Protein AF-A0AA43FDZ3-F1 (afdb_monomer_lite)

Radius of gyration: 21.94 Å; chains: 1; bounding box: 49×37×86 Å

Secondary structure (DSSP, 8-state):
-----------------PPPGGGGSSHHHHHHHHHHHHHH-TT--HHHHHGGGGGGTTS-HHHHHHHHHHHHHHHS-SSHHHHHHHHHHHHTTT--GGGTHHHHHHHHHH-TT-HHHHHHHHHHHTTTS--TTTTHHHHHH-HHHHHHHHHHHTT-S-HHHHHHHHHHT-SS-TTSPPPHHHHH-HHHHHHHHHHHTT-S---

Foldseek 3Di:
DDDDDDDDDDPPDDDDDDDDPLCQQALVLQLLLLVLLCVLPVQFPSVQLSVCRVVSVPDGNVVSLLSSLVSLCVRADVPPLRSLVSLLNSPPPAQADPSLSSSLSNLQPPVLVPLVSSLVSQLRSLVRPASLQSCQSCCQRPVVSSLVSLVVQCVDPDPSSLVSSQSNLDCDHVVHDHRVVCVVDVVSNVVSCVSCVPPPDPD

pLDDT: mean 91.83, std 14.47, range [36.97, 98.88]

Sequence (203 aa):
MSERSAGAARVLGFAFVPEPLKNRLAGPEVDHIAERVQAVYPGFDRSRFGSIASALEGLELKDRIAAVADRLHQTLPAAYPEAVSILIKAAEGGMDGFAAWPLCTFVERHGVAYPTESLEAMESLTRSWSCEFAIRPFLDHHLDQTMAAIDRWIDSDDADVRRLASEGTRPRLPWGPRVRALSDDPQIGLGVLERLRRDPSEM

Structure (mmCIF, N/CA/C/O backbone):
data_AF-A0AA43FDZ3-F1
#
_entry.id   AF-A0AA43FDZ3-F1
#
loop_
_atom_site.group_PDB
_atom_site.id
_atom_site.type_symbol
_atom_site.label_atom_id
_atom_site.label_alt_id
_atom_site.label_comp_id
_atom_site.label_asym_id
_atom_site.label_entity_id
_atom_site.label_seq_id
_atom_site.pdbx_PDB_ins_code
_atom_site.Cartn_x
_atom_site.Cartn_y
_atom_site.Cartn_z
_atom_site.occupancy
_atom_site.B_iso_or_equiv
_atom_site.auth_seq_id
_atom_site.auth_comp_id
_atom_site.auth_asym_id
_atom_site.auth_atom_id
_atom_site.pdbx_PDB_model_num
ATOM 1 N N . MET A 1 1 ? 30.034 18.089 69.792 1.00 42.25 1 MET A N 1
ATOM 2 C CA . MET A 1 1 ? 30.436 17.584 68.462 1.00 42.25 1 MET A CA 1
ATOM 3 C C . MET A 1 1 ? 29.225 16.893 67.871 1.00 42.25 1 MET A C 1
ATOM 5 O O . MET A 1 1 ? 28.733 15.953 68.470 1.00 42.25 1 MET A O 1
ATOM 9 N N . SER A 1 2 ? 28.665 17.486 66.819 1.00 37.00 2 SER A N 1
ATOM 10 C CA . SER A 1 2 ? 27.403 17.103 66.182 1.00 37.00 2 SER A CA 1
ATOM 11 C C . SER A 1 2 ? 27.701 16.111 65.056 1.00 37.00 2 SER A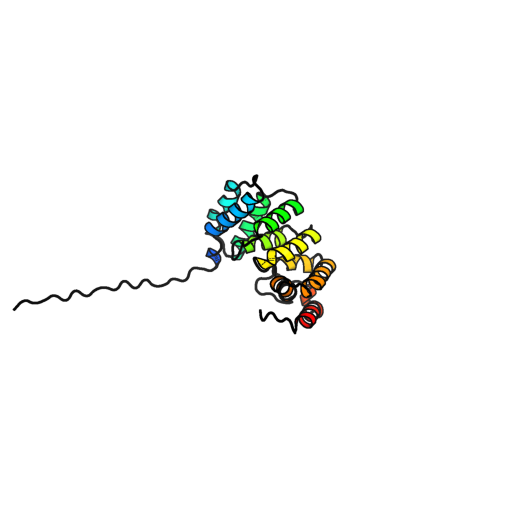 C 1
ATOM 13 O O . SER A 1 2 ? 28.454 16.443 64.140 1.00 37.00 2 SER A O 1
ATOM 15 N N . GLU A 1 3 ? 27.165 14.894 65.155 1.00 37.12 3 GLU A N 1
ATOM 16 C CA . GLU A 1 3 ? 27.200 13.888 64.092 1.00 37.12 3 GLU A CA 1
ATOM 17 C C . GLU A 1 3 ? 26.215 14.284 62.987 1.00 37.12 3 GLU A C 1
ATOM 19 O O . GLU A 1 3 ? 25.000 14.327 63.184 1.00 37.12 3 GLU A O 1
ATOM 24 N N . ARG A 1 4 ? 26.745 14.593 61.801 1.00 39.12 4 ARG A N 1
ATOM 25 C CA . ARG A 1 4 ? 25.945 14.757 60.586 1.00 39.12 4 ARG A CA 1
ATOM 26 C C . ARG A 1 4 ? 25.734 13.390 59.942 1.00 39.12 4 ARG A C 1
ATOM 28 O O . ARG A 1 4 ? 26.656 12.817 59.371 1.00 39.12 4 ARG A O 1
ATOM 35 N N . SER A 1 5 ? 24.494 12.918 60.006 1.00 38.16 5 SER A N 1
ATOM 36 C CA . SER A 1 5 ? 23.946 11.842 59.179 1.00 38.16 5 SER A CA 1
ATOM 37 C C . SER A 1 5 ? 24.026 12.220 57.693 1.00 38.16 5 SER A C 1
ATOM 39 O O . SER A 1 5 ? 23.356 13.156 57.254 1.00 38.16 5 SER A O 1
ATOM 41 N N . ALA A 1 6 ? 24.826 11.492 56.913 1.00 40.16 6 ALA A N 1
ATOM 42 C CA . ALA A 1 6 ? 24.836 11.571 55.456 1.00 40.16 6 ALA A CA 1
ATOM 43 C C . ALA A 1 6 ? 23.734 10.658 54.894 1.00 40.16 6 ALA A C 1
ATOM 45 O O . ALA A 1 6 ? 23.845 9.434 54.922 1.00 40.16 6 ALA A O 1
ATOM 46 N N . GLY A 1 7 ? 22.649 11.265 54.409 1.00 36.97 7 GLY A N 1
ATOM 47 C CA . GLY A 1 7 ? 21.594 10.566 53.682 1.00 36.97 7 GLY A CA 1
ATOM 48 C C . GLY A 1 7 ? 22.098 10.096 52.319 1.00 36.97 7 GLY A C 1
ATOM 49 O O . GLY A 1 7 ? 22.527 10.903 51.497 1.00 36.97 7 GLY A O 1
ATOM 50 N N . ALA A 1 8 ? 22.038 8.788 52.076 1.00 40.88 8 ALA A N 1
ATOM 51 C CA . ALA A 1 8 ? 22.279 8.205 50.766 1.00 40.88 8 ALA A CA 1
ATOM 52 C C . ALA A 1 8 ? 21.108 8.551 49.832 1.00 40.88 8 ALA A C 1
ATOM 54 O O . ALA A 1 8 ? 19.998 8.038 49.983 1.00 40.88 8 ALA A O 1
ATOM 55 N N . ALA A 1 9 ? 21.351 9.438 48.867 1.00 43.47 9 ALA A N 1
ATOM 56 C CA . ALA A 1 9 ? 20.417 9.716 47.786 1.00 43.47 9 ALA A CA 1
ATOM 57 C C . ALA A 1 9 ? 20.337 8.491 46.861 1.00 43.47 9 ALA A C 1
ATOM 59 O O . ALA A 1 9 ? 21.293 8.141 46.169 1.00 43.47 9 ALA A O 1
ATOM 60 N N . ARG A 1 10 ? 19.187 7.817 46.871 1.00 45.12 10 ARG A N 1
ATOM 61 C CA . ARG A 1 10 ? 18.876 6.705 45.972 1.00 45.12 10 ARG A CA 1
ATOM 62 C C . ARG A 1 10 ? 18.511 7.293 44.607 1.00 45.12 10 ARG A C 1
ATOM 64 O O . ARG A 1 10 ? 17.413 7.809 44.430 1.00 45.12 10 ARG A O 1
ATOM 71 N N . VAL A 1 11 ? 19.438 7.247 43.653 1.00 50.16 11 VAL A N 1
ATOM 72 C CA . VAL A 1 11 ? 19.152 7.572 42.249 1.00 50.16 11 VAL A CA 1
ATOM 73 C C . VAL A 1 11 ? 18.281 6.445 41.689 1.00 50.16 11 VAL A C 1
ATOM 75 O O . VAL A 1 11 ? 18.745 5.320 41.513 1.00 50.16 11 VAL A O 1
ATOM 78 N N . LEU A 1 12 ? 16.996 6.727 41.469 1.00 53.12 12 LEU A N 1
ATOM 79 C CA . LEU A 1 12 ? 16.095 5.852 40.723 1.00 53.12 12 LEU A CA 1
ATOM 80 C C . LEU A 1 12 ? 16.534 5.867 39.255 1.00 53.12 12 LEU A C 1
ATOM 82 O O . LEU A 1 12 ? 16.247 6.810 38.521 1.00 53.12 12 LEU A O 1
ATOM 86 N N . GLY A 1 13 ? 17.272 4.840 38.839 1.00 50.25 13 GLY A N 1
ATOM 87 C CA . GLY A 1 13 ? 17.556 4.603 37.430 1.00 50.25 13 GLY A CA 1
ATOM 88 C C . GLY A 1 13 ? 16.270 4.194 36.717 1.00 50.25 13 GLY A C 1
ATOM 89 O O . GLY A 1 13 ? 15.766 3.096 36.944 1.00 50.25 13 GLY A O 1
ATOM 90 N N . PHE A 1 14 ? 15.733 5.063 35.863 1.00 55.25 14 PHE A N 1
ATOM 91 C CA . PHE A 1 14 ? 14.745 4.652 34.869 1.00 55.25 14 PHE A CA 1
ATOM 92 C C . PHE A 1 14 ? 15.453 3.747 33.858 1.00 55.25 14 PHE A C 1
ATOM 94 O O . PHE A 1 14 ? 16.266 4.209 33.059 1.00 55.25 14 PHE A O 1
ATOM 101 N N . ALA A 1 15 ? 15.187 2.443 33.924 1.00 63.84 15 ALA A N 1
ATOM 102 C CA . ALA A 1 15 ? 15.615 1.517 32.889 1.00 63.84 15 ALA A CA 1
ATOM 103 C C . ALA A 1 15 ? 14.829 1.830 31.607 1.00 63.84 15 ALA A C 1
ATOM 105 O O . ALA A 1 15 ? 13.600 1.777 31.602 1.00 63.84 15 ALA A O 1
ATOM 106 N N . PHE A 1 16 ? 15.535 2.171 30.530 1.00 73.94 16 PHE A N 1
ATOM 107 C CA . PHE A 1 16 ? 14.946 2.245 29.198 1.00 73.94 16 PHE A CA 1
ATOM 108 C C . PHE A 1 16 ? 14.488 0.841 28.791 1.00 73.94 16 PHE A C 1
ATOM 110 O O . PHE A 1 16 ? 15.313 -0.059 28.627 1.00 73.94 16 PHE A O 1
ATOM 117 N N . VAL A 1 17 ? 13.176 0.652 28.655 1.00 71.31 17 VAL A N 1
ATOM 118 C CA . VAL A 1 17 ? 12.593 -0.561 28.079 1.00 71.31 17 VAL A CA 1
ATOM 119 C C . VAL A 1 17 ? 12.214 -0.221 26.637 1.00 71.31 17 VAL A C 1
ATOM 121 O O . VAL A 1 17 ? 11.324 0.607 26.445 1.00 71.31 17 VAL A O 1
ATOM 124 N N . PRO A 1 18 ? 12.894 -0.789 25.624 1.00 79.88 18 PRO A N 1
ATOM 125 C CA . PRO A 1 18 ? 12.541 -0.541 24.235 1.00 79.88 18 PRO A CA 1
ATOM 126 C C . PRO A 1 18 ? 11.131 -1.057 23.951 1.00 79.88 18 PRO A C 1
ATOM 128 O O . PRO A 1 18 ? 10.755 -2.153 24.373 1.00 79.88 18 PRO A O 1
ATOM 131 N N . GLU A 1 19 ? 10.353 -0.260 23.228 1.00 87.31 19 GLU A N 1
ATOM 132 C CA . GLU A 1 19 ? 8.990 -0.623 22.868 1.00 87.31 19 GLU A CA 1
ATOM 133 C C . GLU A 1 19 ? 8.971 -1.641 21.708 1.00 87.31 19 GLU A C 1
ATOM 135 O O . GLU A 1 19 ? 9.739 -1.496 20.750 1.00 87.31 19 GLU A O 1
ATOM 140 N N . PRO A 1 20 ? 8.101 -2.672 21.748 1.00 93.19 20 PRO A N 1
ATOM 141 C CA . PRO A 1 20 ? 7.939 -3.603 20.635 1.00 93.19 20 PRO A CA 1
ATOM 142 C C . PRO A 1 20 ? 7.527 -2.908 19.329 1.00 93.19 20 PRO A C 1
ATOM 144 O O . PRO A 1 20 ? 6.598 -2.104 19.312 1.00 93.19 20 PRO A O 1
ATOM 147 N N . LEU A 1 21 ? 8.129 -3.308 18.201 1.00 93.81 21 LEU A N 1
ATOM 148 C CA . LEU A 1 21 ? 7.872 -2.722 16.873 1.00 93.81 21 LEU A CA 1
ATOM 149 C C . LEU A 1 21 ? 6.385 -2.712 16.481 1.00 93.81 21 LEU A C 1
ATOM 151 O O . LEU A 1 21 ? 5.922 -1.782 15.830 1.00 93.81 21 LEU A O 1
ATOM 155 N N . LYS A 1 22 ? 5.617 -3.724 16.900 1.00 93.12 22 LYS A N 1
ATOM 156 C CA . LYS A 1 22 ? 4.176 -3.812 16.624 1.00 93.12 22 LYS A CA 1
ATOM 157 C C . LYS A 1 22 ? 3.375 -2.621 17.152 1.00 93.12 22 LYS A C 1
ATOM 159 O O . LYS A 1 22 ? 2.347 -2.289 16.571 1.00 93.12 22 LYS A O 1
ATOM 164 N N . ASN A 1 23 ? 3.854 -1.959 18.204 1.00 93.38 23 ASN A N 1
ATOM 165 C CA . ASN A 1 23 ? 3.189 -0.797 18.789 1.00 93.38 23 ASN A CA 1
ATOM 166 C C . ASN A 1 23 ? 3.380 0.487 17.983 1.00 93.38 23 ASN A C 1
ATOM 168 O O . ASN A 1 23 ? 2.731 1.478 18.282 1.00 93.38 23 ASN A O 1
ATOM 172 N N . ARG A 1 24 ? 4.197 0.458 16.924 1.00 95.12 24 ARG A N 1
ATOM 173 C CA . ARG A 1 24 ? 4.262 1.548 15.946 1.00 95.12 24 ARG A CA 1
ATOM 174 C C . ARG A 1 24 ? 2.982 1.681 15.119 1.00 95.12 24 ARG A C 1
ATOM 176 O O . ARG A 1 24 ? 2.837 2.675 14.431 1.00 95.12 24 ARG A O 1
ATOM 183 N N . LEU A 1 25 ? 2.097 0.683 15.153 1.00 96.38 25 LEU A N 1
ATOM 184 C CA . LEU A 1 25 ? 0.727 0.775 14.659 1.00 96.38 25 LEU A CA 1
ATOM 185 C C . LEU A 1 25 ? -0.220 0.484 15.829 1.00 96.38 25 LEU A C 1
ATOM 187 O O . LEU A 1 25 ? -0.426 -0.674 16.212 1.00 96.38 25 LEU A O 1
ATOM 191 N N . ALA A 1 26 ? -0.754 1.545 16.420 1.00 95.50 26 ALA A N 1
ATOM 192 C CA . ALA A 1 26 ? -1.670 1.519 17.549 1.00 95.50 26 ALA A CA 1
ATOM 193 C C . ALA A 1 26 ? -2.772 2.582 17.362 1.00 95.50 26 ALA A C 1
ATOM 195 O O . ALA A 1 26 ? -3.060 3.010 16.245 1.00 95.50 26 ALA A O 1
ATOM 196 N N . GLY A 1 27 ? -3.433 2.975 18.455 1.00 95.81 27 GLY A N 1
ATOM 197 C CA . GLY A 1 27 ? -4.497 3.985 18.441 1.00 95.81 27 GLY A CA 1
ATOM 198 C C . GLY A 1 27 ? -4.120 5.289 17.723 1.00 95.81 27 GLY A C 1
ATOM 199 O O . GLY A 1 27 ? -4.871 5.685 16.836 1.00 95.81 27 GLY A O 1
ATOM 200 N N . PRO A 1 28 ? -2.965 5.920 18.018 1.00 95.69 28 PRO A N 1
ATOM 201 C CA . PRO A 1 28 ? -2.576 7.179 17.381 1.00 95.69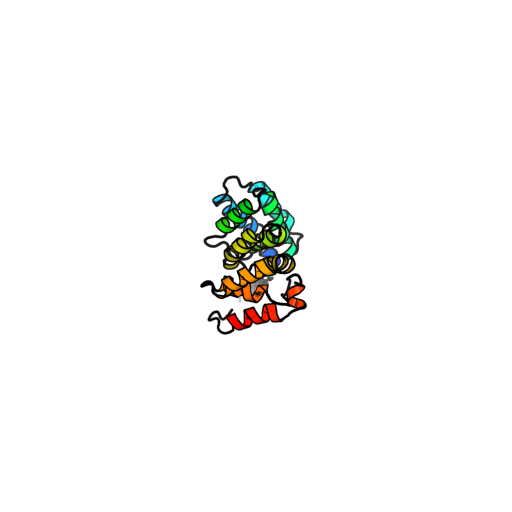 28 PRO A CA 1
ATOM 202 C C . PRO A 1 28 ? -2.468 7.094 15.855 1.00 95.69 28 PRO A C 1
ATOM 204 O O . PRO A 1 28 ? -2.933 7.989 15.154 1.00 95.69 28 PRO A O 1
ATOM 207 N N . GLU A 1 29 ? -1.901 6.013 15.318 1.00 97.12 29 GLU A N 1
ATOM 208 C CA . GLU A 1 29 ? -1.787 5.828 13.870 1.00 97.12 29 GLU A CA 1
ATOM 209 C C . GLU A 1 29 ? -3.144 5.527 13.228 1.00 97.12 29 GLU A C 1
ATOM 211 O O . GLU A 1 29 ? -3.419 6.013 12.132 1.00 97.12 29 GLU A O 1
ATOM 216 N N . VAL A 1 30 ? -4.021 4.781 13.910 1.00 98.00 30 VAL A N 1
ATOM 217 C CA . VAL A 1 30 ? -5.409 4.583 13.461 1.00 98.00 30 VAL A CA 1
ATOM 218 C C . VAL A 1 30 ? -6.149 5.922 13.426 1.00 98.00 30 VAL A C 1
ATOM 220 O O . VAL A 1 30 ? -6.778 6.243 12.421 1.00 98.00 30 VAL A O 1
ATOM 223 N N . ASP A 1 31 ? -6.047 6.739 14.472 1.00 97.06 31 ASP A N 1
ATOM 224 C CA . ASP A 1 31 ? -6.672 8.063 14.507 1.00 97.06 31 ASP A CA 1
ATOM 225 C C . ASP A 1 31 ? -6.136 8.973 13.400 1.00 97.06 31 ASP A C 1
ATOM 227 O O . ASP A 1 31 ? -6.923 9.636 12.719 1.00 97.06 31 ASP A O 1
ATOM 231 N N . HIS A 1 32 ? -4.823 8.937 13.157 1.00 96.88 32 HIS A N 1
ATOM 232 C CA . HIS A 1 32 ? -4.201 9.682 12.072 1.00 96.88 32 HIS A CA 1
ATOM 233 C C . HIS A 1 32 ? -4.750 9.256 10.704 1.00 96.88 32 HIS A C 1
ATOM 235 O O . HIS A 1 32 ? -5.190 10.106 9.932 1.00 96.88 32 HIS A O 1
ATOM 241 N N . ILE A 1 33 ? -4.815 7.952 10.408 1.00 98.25 33 ILE A N 1
ATOM 242 C CA . ILE A 1 33 ? -5.428 7.454 9.164 1.00 98.25 33 ILE A CA 1
ATOM 243 C C . ILE A 1 33 ? -6.866 7.970 9.043 1.00 98.25 33 ILE A C 1
ATOM 245 O O . ILE A 1 33 ? -7.260 8.470 7.988 1.00 98.25 33 ILE A O 1
ATOM 249 N N . ALA A 1 34 ? -7.644 7.892 10.124 1.00 97.94 34 ALA A N 1
ATOM 250 C CA . ALA A 1 34 ? -9.040 8.303 10.120 1.00 97.94 34 ALA A CA 1
ATOM 251 C C . ALA A 1 34 ? -9.217 9.796 9.806 1.00 97.94 34 ALA A C 1
ATOM 253 O O . ALA A 1 34 ? -10.109 10.160 9.041 1.00 97.94 34 ALA A O 1
ATOM 254 N N . GLU A 1 35 ? -8.364 10.653 10.370 1.00 96.56 35 GLU A N 1
ATOM 255 C CA . GLU A 1 35 ? -8.347 12.099 10.112 1.00 96.56 35 GLU A CA 1
ATOM 256 C C . GLU A 1 35 ? -8.054 12.412 8.653 1.00 96.56 35 GLU A C 1
ATOM 258 O O . GLU A 1 35 ? -8.770 13.188 8.018 1.00 96.56 35 GLU A O 1
ATOM 263 N N . ARG A 1 36 ? -7.018 11.772 8.111 1.00 97.25 36 ARG A N 1
ATOM 264 C CA . ARG A 1 36 ? -6.578 11.970 6.731 1.00 97.25 36 ARG A CA 1
ATOM 265 C C . ARG A 1 36 ? -7.636 11.515 5.731 1.00 97.25 36 ARG A C 1
ATOM 267 O O . ARG A 1 36 ? -7.926 12.233 4.778 1.00 97.25 36 ARG A O 1
ATOM 274 N N . VAL A 1 37 ? -8.259 10.362 5.974 1.00 98.19 37 VAL A N 1
ATOM 275 C CA . VAL A 1 37 ? -9.345 9.855 5.125 1.00 98.19 37 VAL A CA 1
ATOM 276 C C . VAL A 1 37 ? -10.578 10.751 5.224 1.00 98.19 37 VAL A C 1
ATOM 278 O O . VAL A 1 37 ? -11.139 11.117 4.194 1.00 98.19 37 VAL A O 1
ATOM 281 N N . GLN A 1 38 ? -10.984 11.165 6.428 1.00 97.69 38 GLN A N 1
ATOM 282 C CA . GLN A 1 38 ? -12.160 12.019 6.616 1.00 97.69 38 GLN A CA 1
ATOM 283 C C . GLN A 1 38 ? -12.006 13.401 5.961 1.00 97.69 38 GLN A C 1
ATOM 285 O O . GLN A 1 38 ? -12.988 13.951 5.463 1.00 97.69 38 GLN A O 1
ATOM 290 N N . ALA A 1 39 ? -10.787 13.948 5.917 1.00 96.62 39 ALA A N 1
ATOM 291 C CA . ALA A 1 39 ? -10.506 15.212 5.237 1.00 96.62 39 ALA A CA 1
ATOM 292 C C . ALA A 1 39 ? -10.798 15.160 3.724 1.00 96.62 39 ALA A C 1
ATOM 294 O O . ALA A 1 39 ? -11.194 16.168 3.141 1.00 96.62 39 ALA A O 1
ATOM 295 N N . VAL A 1 40 ? -10.635 13.991 3.096 1.00 97.56 40 VAL A N 1
ATOM 296 C CA . VAL A 1 40 ? -10.895 13.769 1.662 1.00 97.56 40 VAL A CA 1
ATOM 297 C C . VAL A 1 40 ? -12.301 13.214 1.417 1.00 97.56 40 VAL A C 1
ATOM 299 O O . VAL A 1 40 ? -12.925 13.517 0.400 1.00 97.56 40 VAL A O 1
ATOM 302 N N . TYR A 1 41 ? -12.815 12.414 2.350 1.00 97.88 41 TYR A N 1
ATOM 303 C CA . TYR A 1 41 ? -14.116 11.761 2.281 1.00 97.88 41 TYR A CA 1
ATOM 304 C C . TYR A 1 41 ? -14.958 12.123 3.518 1.00 97.88 41 TYR A C 1
ATOM 306 O O . TYR A 1 41 ? -14.966 11.383 4.503 1.00 97.88 41 TYR A O 1
ATOM 314 N N . PRO A 1 42 ? -15.713 13.242 3.490 1.00 97.06 42 PRO A N 1
ATOM 315 C CA . PRO A 1 42 ? -16.465 13.722 4.656 1.00 97.06 42 PRO A CA 1
ATOM 316 C C . PRO A 1 42 ? -17.507 12.735 5.203 1.00 97.06 42 PRO A C 1
ATOM 318 O O . PRO A 1 42 ? -17.860 12.804 6.378 1.00 97.06 42 PRO A O 1
ATOM 321 N N . GLY A 1 43 ? -17.993 11.812 4.364 1.00 95.44 43 GLY A N 1
ATOM 322 C CA . GLY A 1 43 ? -18.917 10.742 4.751 1.00 95.44 43 GLY A CA 1
ATOM 323 C C . GLY A 1 43 ? -18.266 9.566 5.490 1.00 95.44 43 GLY A C 1
ATOM 324 O O . GLY A 1 43 ? -18.961 8.607 5.815 1.00 95.44 43 GLY A O 1
ATOM 325 N N . PHE A 1 44 ? -16.954 9.610 5.741 1.00 98.12 44 PHE A N 1
ATOM 326 C CA . PHE A 1 44 ? -16.225 8.538 6.409 1.00 98.12 44 PHE A CA 1
ATOM 327 C C . PHE A 1 44 ? -16.701 8.325 7.852 1.00 98.12 44 PHE A C 1
ATOM 329 O O . PHE A 1 44 ? -16.635 9.229 8.691 1.00 98.12 44 PHE A O 1
ATOM 336 N N . ASP A 1 45 ? -17.123 7.099 8.168 1.00 96.94 45 ASP A N 1
ATOM 337 C CA . ASP A 1 45 ? -17.516 6.705 9.523 1.00 96.94 45 ASP A CA 1
ATOM 338 C C . ASP A 1 45 ? -16.277 6.474 10.407 1.00 96.94 45 ASP A C 1
ATOM 340 O O . ASP A 1 45 ? -15.817 5.347 10.626 1.00 96.94 45 ASP A O 1
ATOM 344 N N . ARG A 1 46 ? -15.723 7.581 10.918 1.00 96.50 46 ARG A N 1
ATOM 345 C CA . ARG A 1 46 ? -14.535 7.593 11.784 1.00 96.50 46 ARG A CA 1
ATOM 346 C C . ARG A 1 46 ? -14.726 6.767 13.056 1.00 96.50 46 ARG A C 1
ATOM 348 O O . ARG A 1 46 ? -13.772 6.146 13.515 1.00 96.50 46 ARG A O 1
ATOM 355 N N . SER A 1 47 ? -15.937 6.728 13.615 1.00 96.06 47 SER A N 1
ATOM 356 C CA . SER A 1 47 ? -16.215 5.955 14.830 1.00 96.06 47 SER A CA 1
ATOM 357 C C . SER A 1 47 ? -16.128 4.455 14.554 1.00 96.06 47 SER A C 1
ATOM 359 O O . SER A 1 47 ? -15.410 3.732 15.252 1.00 96.06 47 SER A O 1
ATOM 361 N N . ARG A 1 48 ? -16.785 3.988 13.485 1.00 97.19 48 ARG A N 1
ATOM 362 C CA . ARG A 1 48 ? -16.719 2.584 13.073 1.00 97.19 48 ARG A CA 1
ATOM 363 C C . ARG A 1 48 ? -15.302 2.173 12.693 1.00 97.19 48 ARG A C 1
ATOM 365 O O . ARG A 1 48 ? -14.877 1.086 13.084 1.00 97.19 48 ARG A O 1
ATOM 372 N N . PHE A 1 49 ? -14.567 3.026 11.981 1.00 98.38 49 PHE A N 1
ATOM 373 C CA . PHE A 1 49 ? -13.167 2.778 11.647 1.00 98.38 49 PHE A CA 1
ATOM 374 C C . PHE A 1 49 ? -12.285 2.681 12.903 1.00 98.38 49 PHE A C 1
ATOM 376 O O . PHE A 1 49 ? -11.669 1.641 13.135 1.00 98.38 49 PHE A O 1
ATOM 383 N N . GLY A 1 50 ? -12.294 3.713 13.754 1.00 97.38 50 GLY A N 1
ATOM 384 C CA . GLY A 1 50 ? -11.426 3.829 14.933 1.00 97.38 50 GLY A CA 1
ATOM 385 C C . GLY A 1 50 ? -11.636 2.742 15.990 1.00 97.38 50 GLY A C 1
ATOM 386 O O . GLY A 1 50 ? -10.711 2.419 16.733 1.00 97.38 50 GLY A O 1
ATOM 387 N N . SER A 1 51 ? -12.806 2.091 16.007 1.00 96.69 51 SER A N 1
ATOM 388 C CA . SER A 1 51 ? -13.082 0.951 16.896 1.00 96.69 51 SER A CA 1
ATOM 389 C C . SER A 1 51 ? -12.052 -0.187 16.791 1.00 96.69 51 SER A C 1
ATOM 391 O O . SER A 1 51 ? -11.856 -0.928 17.759 1.00 96.69 51 SER A O 1
ATOM 393 N N . ILE A 1 52 ? -11.348 -0.299 15.652 1.00 97.12 52 ILE A N 1
ATOM 394 C CA . ILE A 1 52 ? -10.302 -1.307 15.442 1.00 97.12 52 ILE A CA 1
ATOM 395 C C . ILE A 1 52 ? -9.110 -1.147 16.390 1.00 97.12 52 ILE A C 1
ATOM 397 O O . ILE A 1 52 ? -8.474 -2.150 16.695 1.00 97.12 52 ILE A O 1
ATOM 401 N N . ALA A 1 53 ? -8.834 0.060 16.902 1.00 96.38 53 ALA A N 1
ATOM 402 C CA . ALA A 1 53 ? -7.678 0.332 17.758 1.00 96.38 53 ALA A CA 1
ATOM 403 C C . ALA A 1 53 ? -7.614 -0.607 18.976 1.00 96.38 53 ALA A C 1
ATOM 405 O O . ALA A 1 53 ? -6.556 -1.151 19.284 1.00 96.38 53 ALA A O 1
ATOM 406 N N . SER A 1 54 ? -8.765 -0.871 19.604 1.00 94.44 54 SER A N 1
ATOM 407 C CA . SER A 1 54 ? -8.877 -1.788 20.749 1.00 94.44 54 SER A CA 1
ATOM 408 C C . SER A 1 54 ? -8.522 -3.241 20.409 1.00 94.44 54 SER A C 1
ATOM 410 O O . SER A 1 54 ? -7.977 -3.964 21.238 1.00 94.44 54 SER A O 1
ATOM 412 N N . ALA A 1 55 ? -8.779 -3.673 19.173 1.00 93.94 55 ALA A N 1
ATOM 413 C CA . ALA A 1 55 ? -8.488 -5.030 18.726 1.00 93.94 55 ALA A CA 1
ATOM 414 C C . ALA A 1 55 ? -7.000 -5.240 18.390 1.00 93.94 55 ALA A C 1
ATOM 416 O O . ALA A 1 55 ? -6.563 -6.384 18.280 1.00 93.94 55 ALA A O 1
ATOM 417 N N . LEU A 1 56 ? -6.211 -4.167 18.237 1.00 96.06 56 LEU A N 1
ATOM 418 C CA . LEU A 1 56 ? -4.797 -4.267 17.860 1.00 96.06 56 LEU A CA 1
ATOM 419 C C . LEU A 1 56 ? -3.906 -4.787 18.996 1.00 96.06 56 LEU A C 1
ATOM 421 O O . LEU A 1 56 ? -2.859 -5.372 18.722 1.00 96.06 56 LEU A O 1
ATOM 425 N N . GLU A 1 57 ? -4.297 -4.613 20.263 1.00 90.81 57 GLU A N 1
ATOM 426 C CA . GLU A 1 57 ? -3.464 -4.970 21.424 1.00 90.81 57 GLU A CA 1
ATOM 427 C C . GLU A 1 57 ? -3.027 -6.445 21.411 1.00 90.81 57 GLU A C 1
ATOM 429 O O . GLU A 1 57 ? -1.861 -6.748 21.679 1.00 90.81 57 GLU A O 1
ATOM 434 N N . GLY A 1 58 ? -3.930 -7.347 21.015 1.00 91.19 58 GLY A N 1
ATOM 435 C CA . GLY A 1 58 ? -3.682 -8.790 20.939 1.00 91.19 58 GLY A CA 1
ATOM 436 C C . GLY A 1 58 ? -2.991 -9.273 19.661 1.00 91.19 58 GLY A C 1
ATOM 437 O O . GLY A 1 58 ? -2.714 -10.463 19.546 1.00 91.19 58 GLY A O 1
ATOM 438 N N . LEU A 1 59 ? -2.726 -8.384 18.700 1.00 96.75 59 LEU A N 1
ATOM 439 C CA . LEU A 1 59 ? -2.202 -8.744 17.383 1.00 96.75 59 LEU A CA 1
ATOM 440 C C . LEU A 1 59 ? -0.703 -8.463 17.259 1.00 96.75 59 LEU A C 1
ATOM 442 O O . LEU A 1 59 ? -0.175 -7.502 17.830 1.00 96.75 59 LEU A O 1
ATOM 446 N N . GLU A 1 60 ? -0.031 -9.282 16.454 1.00 96.69 60 GLU A N 1
ATOM 447 C CA . GLU A 1 60 ? 1.332 -9.032 15.992 1.00 96.69 60 GLU A CA 1
ATOM 448 C C . GLU A 1 60 ? 1.347 -8.054 14.809 1.00 96.69 60 GLU A C 1
ATOM 450 O O . GLU A 1 60 ? 0.316 -7.760 14.208 1.00 96.69 60 GLU A O 1
ATOM 455 N N . LEU A 1 61 ? 2.522 -7.514 14.470 1.00 96.81 61 LEU A N 1
ATOM 456 C CA . LEU A 1 61 ? 2.642 -6.369 13.557 1.00 96.81 61 LEU A CA 1
ATOM 457 C C . LEU A 1 61 ? 1.902 -6.554 12.217 1.00 96.81 61 LEU A C 1
ATOM 459 O O . LEU A 1 61 ? 1.104 -5.699 11.840 1.00 96.81 61 LEU A O 1
ATOM 463 N N . LYS A 1 62 ? 2.150 -7.657 11.497 1.00 96.12 62 LYS A N 1
ATOM 464 C CA . LYS A 1 62 ? 1.517 -7.903 10.187 1.00 96.12 62 LYS A CA 1
ATOM 465 C C . LYS A 1 62 ? 0.005 -8.097 10.303 1.00 96.12 62 LYS A C 1
ATOM 467 O O . LYS A 1 62 ? -0.718 -7.621 9.430 1.00 96.12 62 LYS A O 1
ATOM 472 N N . ASP A 1 63 ? -0.464 -8.694 11.394 1.00 97.62 63 ASP A N 1
ATOM 473 C CA . ASP A 1 63 ? -1.893 -8.860 11.654 1.00 97.62 63 ASP A CA 1
ATOM 474 C C . ASP A 1 63 ? -2.561 -7.519 11.974 1.00 97.62 63 ASP A C 1
ATOM 476 O O . ASP A 1 63 ? -3.668 -7.267 11.505 1.00 97.62 63 ASP A O 1
ATOM 480 N N . ARG A 1 64 ? -1.879 -6.611 12.691 1.00 98.38 64 ARG A N 1
ATOM 481 C CA . ARG A 1 64 ? -2.367 -5.237 12.908 1.00 98.38 64 ARG A CA 1
ATOM 482 C C . ARG A 1 64 ? -2.542 -4.496 11.588 1.00 98.38 64 ARG A C 1
ATOM 484 O O . ARG A 1 64 ? -3.591 -3.906 11.352 1.00 98.38 64 ARG A O 1
ATOM 491 N N . ILE A 1 65 ? -1.534 -4.555 10.717 1.00 98.19 65 ILE A N 1
ATOM 492 C CA . ILE A 1 65 ? -1.559 -3.878 9.413 1.00 98.19 65 ILE A CA 1
ATOM 493 C C . ILE A 1 65 ? -2.707 -4.419 8.553 1.00 98.19 65 ILE A C 1
ATOM 495 O O . ILE A 1 65 ? -3.481 -3.636 8.001 1.00 98.19 65 ILE A O 1
ATOM 499 N N . ALA A 1 66 ? -2.855 -5.746 8.484 1.00 98.25 66 ALA A N 1
ATOM 500 C CA . ALA A 1 66 ? -3.942 -6.387 7.750 1.00 98.25 66 ALA A CA 1
ATOM 501 C C . ALA A 1 66 ? -5.320 -6.023 8.327 1.00 98.25 66 ALA A C 1
ATOM 503 O O . ALA A 1 66 ? -6.226 -5.692 7.570 1.00 98.25 66 ALA A O 1
ATOM 504 N N . ALA A 1 67 ? -5.469 -6.011 9.655 1.00 98.56 67 ALA A N 1
ATOM 505 C CA . ALA A 1 67 ? -6.724 -5.657 10.312 1.00 98.56 67 ALA A CA 1
ATOM 506 C C . ALA A 1 67 ? -7.145 -4.202 10.041 1.00 98.56 67 ALA A C 1
ATOM 508 O O . ALA A 1 67 ? -8.328 -3.937 9.819 1.00 98.56 67 ALA A O 1
ATOM 509 N N . VAL A 1 68 ? -6.196 -3.259 10.023 1.00 98.75 68 VAL A N 1
ATOM 510 C CA . VAL A 1 68 ? -6.476 -1.856 9.672 1.00 98.75 68 VAL A CA 1
ATOM 511 C C . VAL A 1 68 ? -6.843 -1.723 8.189 1.00 98.75 68 VAL A C 1
ATOM 513 O O . VAL A 1 68 ? -7.812 -1.033 7.872 1.00 98.75 68 VAL A O 1
ATOM 516 N N . ALA A 1 69 ? -6.142 -2.420 7.290 1.00 98.75 69 ALA A N 1
ATOM 517 C CA . ALA A 1 69 ? -6.470 -2.448 5.862 1.00 98.75 69 ALA A CA 1
ATOM 518 C C . ALA A 1 69 ? -7.881 -3.013 5.598 1.00 98.75 69 ALA A C 1
ATOM 520 O O . ALA A 1 69 ? -8.688 -2.385 4.911 1.00 98.75 69 ALA A O 1
ATOM 521 N N . ASP A 1 70 ? -8.223 -4.144 6.220 1.00 98.69 70 ASP A N 1
ATOM 522 C CA . ASP A 1 70 ? -9.553 -4.751 6.108 1.00 98.69 70 ASP A CA 1
ATOM 523 C C . ASP A 1 70 ? -10.635 -3.836 6.706 1.00 98.69 70 ASP A C 1
ATOM 525 O O . ASP A 1 70 ? -11.757 -3.762 6.195 1.00 98.69 70 ASP A O 1
ATOM 529 N N . ARG A 1 71 ? -10.315 -3.101 7.781 1.00 98.62 71 ARG A N 1
ATOM 530 C CA . ARG A 1 71 ? -11.231 -2.116 8.363 1.00 98.62 71 ARG A CA 1
ATOM 531 C C . ARG A 1 71 ? -11.466 -0.937 7.416 1.00 98.62 71 ARG A C 1
ATOM 533 O O . ARG A 1 71 ? -12.624 -0.552 7.288 1.00 98.62 71 ARG A O 1
ATOM 540 N N . LEU A 1 72 ? -10.436 -0.420 6.734 1.00 98.69 72 LEU A N 1
ATOM 541 C CA . LEU A 1 72 ? -10.595 0.598 5.682 1.00 98.69 72 LEU A CA 1
ATOM 542 C C . LEU A 1 72 ? -11.564 0.112 4.599 1.00 98.69 72 LEU A C 1
ATOM 544 O O . LEU A 1 72 ? -12.492 0.830 4.241 1.00 98.69 72 LEU A O 1
ATOM 548 N N . HIS A 1 73 ? -11.415 -1.128 4.129 1.00 98.44 73 HIS A N 1
ATOM 549 C CA . HIS A 1 73 ? -12.310 -1.709 3.122 1.00 98.44 73 HIS A CA 1
ATOM 550 C C . HIS A 1 73 ? -13.772 -1.787 3.568 1.00 98.44 73 HIS A C 1
ATOM 552 O O . HIS A 1 73 ? -14.678 -1.604 2.762 1.00 98.44 73 HIS A O 1
ATOM 558 N N . GLN A 1 74 ? -14.020 -1.985 4.861 1.00 98.00 74 GLN A N 1
ATOM 559 C CA . GLN A 1 74 ? -15.374 -2.030 5.416 1.00 98.00 74 GLN A CA 1
ATOM 560 C C . GLN A 1 74 ? -16.005 -0.647 5.646 1.00 98.00 74 GLN A C 1
ATOM 562 O O . GLN A 1 74 ? -17.210 -0.579 5.912 1.00 98.00 74 GLN A O 1
ATOM 567 N N . THR A 1 75 ? -15.214 0.429 5.623 1.00 98.12 75 THR A N 1
ATOM 568 C CA . THR A 1 75 ? -15.664 1.799 5.934 1.00 98.12 75 THR A CA 1
ATOM 569 C C . THR A 1 75 ? -15.498 2.786 4.777 1.00 98.12 75 THR A C 1
ATOM 571 O O . THR A 1 75 ? -15.940 3.928 4.892 1.00 98.12 75 THR A O 1
ATOM 574 N N . LEU A 1 76 ? -14.893 2.361 3.668 1.00 98.50 76 LEU A N 1
ATOM 575 C CA . LEU A 1 76 ? -14.810 3.094 2.404 1.00 98.50 76 LEU A CA 1
ATOM 576 C C . LEU A 1 76 ? -15.921 2.662 1.427 1.00 98.50 76 LEU A C 1
ATOM 578 O O . LEU A 1 76 ? -16.618 1.675 1.683 1.00 98.50 76 LEU A O 1
ATOM 582 N N . PRO A 1 77 ? -16.110 3.386 0.305 1.00 98.25 77 PRO A N 1
ATOM 583 C CA . PRO A 1 77 ? -17.026 2.970 -0.753 1.00 98.25 77 PRO A CA 1
ATOM 584 C C . PRO A 1 77 ? -16.762 1.538 -1.238 1.00 98.25 77 PRO A C 1
ATOM 586 O O . PRO A 1 77 ? -15.619 1.095 -1.331 1.00 98.25 77 PRO A O 1
ATOM 589 N N . ALA A 1 78 ? -17.829 0.817 -1.591 1.00 97.19 78 ALA A N 1
ATOM 590 C CA . ALA A 1 78 ? -17.724 -0.574 -2.041 1.00 97.19 78 ALA A CA 1
ATOM 591 C C . ALA A 1 78 ? -16.998 -0.718 -3.393 1.00 97.19 78 ALA A C 1
ATOM 593 O O . ALA A 1 78 ? -16.424 -1.767 -3.682 1.00 97.19 78 ALA A O 1
ATOM 594 N N . ALA A 1 79 ? -17.028 0.325 -4.228 1.00 98.31 79 ALA A N 1
ATOM 595 C CA . ALA A 1 79 ? -16.293 0.359 -5.483 1.00 98.31 79 ALA A CA 1
ATOM 596 C C . ALA A 1 79 ? -14.799 0.575 -5.202 1.00 98.31 79 ALA A C 1
ATOM 598 O O . ALA A 1 79 ? -14.390 1.649 -4.761 1.00 98.31 79 ALA A O 1
ATOM 599 N N . TYR A 1 80 ? -13.979 -0.438 -5.490 1.00 98.69 80 TYR A N 1
ATOM 600 C CA . TYR A 1 80 ? -12.538 -0.388 -5.234 1.00 98.69 80 TYR A CA 1
ATOM 601 C C . TYR A 1 80 ? -11.835 0.832 -5.867 1.00 98.69 80 TYR A C 1
ATOM 603 O O . TYR A 1 80 ? -11.100 1.497 -5.135 1.00 98.69 80 TYR A O 1
ATOM 611 N N . PRO A 1 81 ? -12.076 1.195 -7.148 1.00 98.69 81 PRO A N 1
ATOM 612 C CA . PRO A 1 81 ? -11.447 2.375 -7.749 1.00 98.69 81 PRO A CA 1
ATOM 613 C C . PRO A 1 81 ? -11.721 3.679 -6.985 1.00 98.69 81 PRO A C 1
ATOM 615 O O . PRO A 1 81 ? -10.844 4.530 -6.847 1.00 98.69 81 PRO A O 1
ATOM 618 N N . GLU A 1 82 ? -12.928 3.827 -6.437 1.00 98.69 82 GLU A N 1
ATOM 619 C CA . GLU A 1 82 ? -13.289 4.990 -5.625 1.00 98.69 82 GLU A CA 1
ATOM 620 C C . GLU A 1 82 ? -12.567 4.959 -4.273 1.00 98.69 82 GLU A C 1
ATOM 622 O O . GLU A 1 82 ? -11.943 5.944 -3.875 1.00 98.69 82 GLU A O 1
ATOM 627 N N . ALA A 1 83 ? -12.589 3.809 -3.593 1.00 98.75 83 ALA A N 1
ATOM 628 C CA . ALA A 1 83 ? -11.928 3.628 -2.306 1.00 98.75 83 ALA A CA 1
ATOM 629 C C . ALA A 1 83 ? -10.414 3.874 -2.387 1.00 98.75 83 ALA A C 1
ATOM 631 O O . ALA A 1 83 ? -9.865 4.604 -1.562 1.00 98.75 83 ALA A O 1
ATOM 632 N N . VAL A 1 84 ? -9.732 3.317 -3.392 1.00 98.75 84 VAL A N 1
ATOM 633 C CA . VAL A 1 84 ? -8.281 3.485 -3.542 1.00 98.75 84 VAL A CA 1
ATOM 634 C C . VAL A 1 84 ? -7.910 4.922 -3.919 1.00 98.75 84 VAL A C 1
ATOM 636 O O . VAL A 1 84 ? -6.933 5.450 -3.393 1.00 98.75 84 VAL A O 1
ATOM 639 N N . SER A 1 85 ? -8.728 5.610 -4.726 1.00 98.69 85 SER A N 1
ATOM 640 C CA . SER A 1 85 ? -8.523 7.033 -5.032 1.00 98.69 85 SER A CA 1
ATOM 641 C C . SER A 1 85 ? -8.612 7.915 -3.781 1.00 98.69 85 SER A C 1
ATOM 643 O O . SER A 1 85 ? -7.825 8.851 -3.627 1.00 98.69 85 SER A O 1
ATOM 645 N N . ILE A 1 86 ? -9.526 7.602 -2.853 1.00 98.69 86 ILE A N 1
ATOM 646 C CA . ILE A 1 86 ? -9.601 8.281 -1.550 1.00 98.69 86 ILE A CA 1
ATOM 647 C C . ILE A 1 86 ? -8.313 8.053 -0.750 1.00 98.69 86 ILE A C 1
ATOM 649 O O . ILE A 1 86 ? -7.786 9.004 -0.177 1.00 98.69 86 ILE A O 1
ATOM 653 N N . LEU A 1 87 ? -7.787 6.825 -0.725 1.00 98.56 87 LEU A N 1
ATOM 654 C CA . LEU A 1 87 ? -6.563 6.506 0.015 1.00 98.56 87 LEU A CA 1
ATOM 655 C C . LEU A 1 87 ? -5.325 7.208 -0.552 1.00 98.56 87 LEU A C 1
ATOM 657 O O . LEU A 1 87 ? -4.533 7.731 0.228 1.00 98.56 87 LEU A O 1
ATOM 661 N N . ILE A 1 88 ? -5.188 7.277 -1.880 1.00 98.19 88 ILE A N 1
ATOM 662 C CA . ILE A 1 88 ? -4.113 8.036 -2.541 1.00 98.19 88 ILE A CA 1
ATOM 663 C C . ILE A 1 88 ? -4.137 9.491 -2.062 1.00 98.19 88 ILE A C 1
ATOM 665 O O . ILE A 1 88 ? -3.151 9.981 -1.518 1.00 98.19 88 ILE A O 1
ATOM 669 N N . LYS A 1 89 ? -5.296 10.150 -2.166 1.00 98.19 89 LYS A N 1
ATOM 670 C CA . LYS A 1 89 ? -5.480 11.544 -1.734 1.00 98.19 89 LYS A CA 1
ATOM 671 C C . LYS A 1 89 ? -5.263 11.739 -0.233 1.00 98.19 89 LYS A C 1
ATOM 673 O O . LYS A 1 89 ? -4.742 12.764 0.187 1.00 98.19 89 LYS A O 1
ATOM 678 N N . ALA A 1 90 ? -5.662 10.774 0.595 1.00 97.25 90 ALA A N 1
ATOM 679 C CA . ALA A 1 90 ? -5.444 10.847 2.039 1.00 97.25 90 ALA A CA 1
ATOM 680 C C . ALA A 1 90 ? -3.943 10.825 2.389 1.00 97.25 90 ALA A C 1
ATOM 682 O O . ALA A 1 90 ? -3.522 11.499 3.340 1.00 97.25 90 ALA A O 1
ATOM 683 N N . ALA A 1 91 ? -3.146 10.085 1.611 1.00 96.31 91 ALA A N 1
ATOM 684 C CA . ALA A 1 91 ? -1.703 9.969 1.792 1.00 96.31 91 ALA A CA 1
ATOM 685 C C . ALA A 1 91 ? -0.911 11.200 1.306 1.00 96.31 91 ALA A C 1
ATOM 687 O O . ALA A 1 91 ? 0.157 11.491 1.853 1.00 96.31 91 ALA A O 1
ATOM 688 N N . GLU A 1 92 ? -1.440 11.951 0.332 1.00 92.56 92 GLU A N 1
ATOM 689 C CA . GLU A 1 92 ? -0.797 13.147 -0.233 1.00 92.56 92 GLU A CA 1
ATOM 690 C C . GLU A 1 92 ? -0.395 14.168 0.845 1.00 92.56 92 GLU A C 1
ATOM 692 O O . GLU A 1 92 ? -1.192 14.565 1.691 1.00 92.56 92 GLU A O 1
ATOM 697 N N . GLY A 1 93 ? 0.844 14.663 0.804 1.00 80.56 93 GLY A N 1
ATOM 698 C CA . GLY A 1 93 ? 1.286 15.736 1.702 1.00 80.56 93 GLY A CA 1
ATOM 699 C C . GLY A 1 93 ? 1.651 15.293 3.123 1.00 80.56 93 GLY A C 1
ATOM 700 O O . GLY A 1 93 ? 1.620 16.126 4.028 1.00 80.56 93 GLY A O 1
ATOM 701 N N . GLY A 1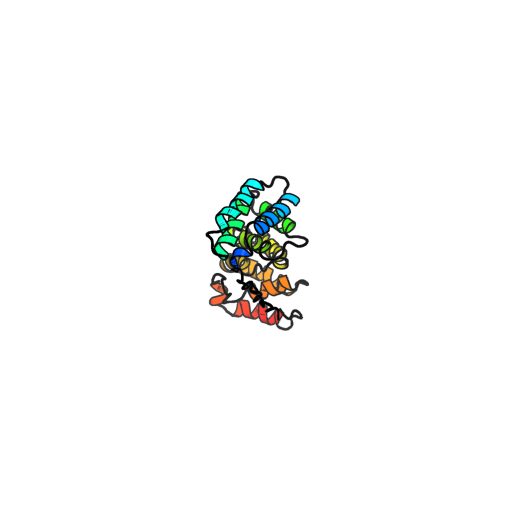 94 ? 2.012 14.020 3.322 1.00 74.00 94 GLY A N 1
ATOM 702 C CA . GLY A 1 94 ? 2.790 13.601 4.494 1.00 74.00 94 GLY A CA 1
ATOM 703 C C . GLY A 1 94 ? 2.139 12.566 5.406 1.00 74.00 94 GLY A C 1
ATOM 704 O O . GLY A 1 94 ? 2.337 12.637 6.614 1.00 74.00 94 GLY A O 1
ATOM 705 N N . MET A 1 95 ? 1.370 11.610 4.872 1.00 86.94 95 MET A N 1
ATOM 706 C CA . MET A 1 95 ? 1.124 10.375 5.625 1.00 86.94 95 MET A CA 1
ATOM 707 C C . MET A 1 95 ? 2.390 9.522 5.543 1.00 86.94 95 MET A C 1
ATOM 709 O O . MET A 1 95 ? 2.675 8.969 4.485 1.00 86.94 95 MET A O 1
ATOM 713 N N . ASP A 1 96 ? 3.165 9.449 6.618 1.00 80.12 96 ASP A N 1
ATOM 714 C CA . ASP A 1 96 ? 4.411 8.690 6.674 1.00 80.12 96 ASP A CA 1
ATOM 715 C C . ASP A 1 96 ? 4.383 7.617 7.775 1.00 80.12 96 ASP A C 1
ATOM 717 O O . ASP A 1 96 ? 3.435 7.469 8.556 1.00 80.12 96 ASP A O 1
ATOM 721 N N . GLY A 1 97 ? 5.419 6.779 7.785 1.00 88.38 97 GLY A N 1
ATOM 722 C CA . GLY A 1 97 ? 5.588 5.745 8.797 1.00 88.38 97 GLY A CA 1
ATOM 723 C C . GLY A 1 97 ? 4.498 4.666 8.776 1.00 88.38 97 GLY A C 1
ATOM 724 O O . GLY A 1 97 ? 3.910 4.328 7.750 1.00 88.38 97 GLY A O 1
ATOM 725 N N . PHE A 1 98 ? 4.234 4.080 9.943 1.00 94.31 98 PHE A N 1
ATOM 726 C CA . PHE A 1 98 ? 3.376 2.896 10.069 1.00 94.31 98 PHE A CA 1
ATOM 727 C C . PHE A 1 98 ? 1.895 3.163 9.762 1.00 94.31 98 PHE A C 1
ATOM 729 O O . PHE A 1 98 ? 1.165 2.208 9.507 1.00 94.31 98 PHE A O 1
ATOM 736 N N . ALA A 1 99 ? 1.460 4.427 9.730 1.00 96.31 99 ALA A N 1
ATOM 737 C CA . ALA A 1 99 ? 0.113 4.805 9.311 1.00 96.31 99 ALA A CA 1
ATOM 738 C C . ALA A 1 99 ? -0.110 4.616 7.797 1.00 96.31 99 ALA A C 1
ATOM 740 O O . ALA A 1 99 ? -1.220 4.300 7.376 1.00 96.31 99 ALA A O 1
ATOM 741 N N . ALA A 1 100 ? 0.938 4.744 6.978 1.00 97.12 100 ALA A N 1
ATOM 742 C CA . ALA A 1 100 ? 0.850 4.552 5.530 1.00 97.12 100 ALA A CA 1
ATOM 743 C C . ALA A 1 100 ? 0.881 3.068 5.111 1.00 97.12 100 ALA A C 1
ATOM 745 O O . ALA A 1 100 ? 0.331 2.698 4.074 1.00 97.12 100 ALA A O 1
ATOM 746 N N . TRP A 1 101 ? 1.464 2.177 5.920 1.00 97.75 101 TRP A N 1
ATOM 747 C CA . TRP A 1 101 ? 1.584 0.756 5.565 1.00 97.75 101 TRP A CA 1
ATOM 748 C C . TRP A 1 101 ? 0.226 0.043 5.350 1.00 97.75 101 TRP A C 1
ATOM 750 O O . TRP A 1 101 ? 0.083 -0.703 4.370 1.00 97.75 101 TRP A O 1
ATOM 760 N N . PRO A 1 102 ? -0.818 0.275 6.173 1.00 98.56 102 PRO A N 1
ATOM 761 C CA . PRO A 1 102 ? -2.155 -0.243 5.896 1.00 98.56 102 PRO A CA 1
ATOM 762 C C . PRO A 1 102 ? -2.733 0.180 4.540 1.00 98.56 102 PRO A C 1
ATOM 764 O O . PRO A 1 102 ? -3.504 -0.587 3.973 1.00 98.56 102 PRO A O 1
ATOM 767 N N . LEU A 1 103 ? -2.349 1.334 3.979 1.00 98.56 103 LEU A N 1
ATOM 768 C CA . LEU A 1 103 ? -2.828 1.773 2.662 1.00 98.56 103 LEU A CA 1
ATOM 769 C C . LEU A 1 103 ? -2.225 0.921 1.537 1.00 98.56 103 LEU A C 1
ATOM 771 O O . LEU A 1 103 ? -2.970 0.423 0.697 1.00 98.56 103 LEU A O 1
ATOM 775 N N . CYS A 1 104 ? -0.911 0.655 1.551 1.00 98.31 104 CYS A N 1
ATOM 776 C CA . CYS A 1 104 ? -0.324 -0.322 0.620 1.00 98.31 104 CYS A CA 1
ATOM 777 C C . CYS A 1 104 ? -0.958 -1.714 0.816 1.00 98.31 104 CYS A C 1
ATOM 779 O O . CYS A 1 104 ? -1.273 -2.405 -0.151 1.00 98.31 104 CYS A O 1
ATOM 781 N N . THR A 1 105 ? -1.207 -2.122 2.065 1.00 98.69 105 THR A N 1
ATOM 782 C CA . THR A 1 105 ? -1.801 -3.439 2.373 1.00 98.69 105 THR A CA 1
ATOM 783 C C . THR A 1 105 ? -3.270 -3.539 1.942 1.00 98.69 105 THR A C 1
ATOM 785 O O . THR A 1 105 ? -3.743 -4.616 1.585 1.00 98.69 105 THR A O 1
ATOM 788 N N . PHE A 1 106 ? -4.003 -2.425 1.906 1.00 98.88 106 PHE A N 1
ATOM 789 C CA . PHE A 1 106 ? -5.339 -2.369 1.316 1.00 98.88 106 PHE A CA 1
ATOM 790 C C . PHE A 1 106 ? -5.291 -2.716 -0.176 1.00 98.88 106 PHE A C 1
ATOM 792 O O . PHE A 1 106 ? -6.095 -3.522 -0.649 1.00 98.88 106 PHE A O 1
ATOM 799 N N . VAL A 1 107 ? -4.322 -2.156 -0.911 1.00 98.81 107 VAL A N 1
ATOM 800 C CA . VAL A 1 107 ? -4.110 -2.476 -2.331 1.00 98.81 107 VAL A CA 1
ATOM 801 C C . VAL A 1 107 ? -3.743 -3.953 -2.501 1.00 98.81 107 VAL A C 1
ATOM 803 O O . VAL A 1 107 ? -4.359 -4.633 -3.317 1.00 98.81 107 VAL A O 1
ATOM 806 N N . GLU A 1 108 ? -2.822 -4.467 -1.677 1.00 98.50 108 GLU A N 1
ATOM 807 C CA . GLU A 1 108 ? -2.416 -5.883 -1.655 1.00 98.50 108 GLU A CA 1
ATOM 808 C C . GLU A 1 108 ? -3.617 -6.837 -1.558 1.00 98.50 108 GLU A C 1
ATOM 810 O O . GLU A 1 108 ? -3.702 -7.824 -2.288 1.00 98.50 108 GLU A O 1
ATOM 815 N N . ARG A 1 109 ? -4.548 -6.552 -0.640 1.00 98.44 109 ARG A N 1
ATOM 816 C CA . ARG A 1 109 ? -5.608 -7.490 -0.238 1.00 98.44 109 ARG A CA 1
ATOM 817 C C . ARG A 1 109 ? -6.896 -7.349 -1.036 1.00 98.44 109 ARG A C 1
ATOM 819 O O . ARG A 1 109 ? -7.614 -8.333 -1.201 1.00 98.44 109 ARG A O 1
ATOM 826 N N . HIS A 1 110 ? -7.203 -6.143 -1.507 1.00 98.62 110 HIS A N 1
ATOM 827 C CA . HIS A 1 110 ? -8.495 -5.836 -2.129 1.00 98.62 110 HIS A CA 1
ATOM 828 C C . HIS A 1 110 ? -8.378 -5.401 -3.594 1.00 98.62 110 HIS A C 1
ATOM 830 O O . HIS A 1 110 ? -9.399 -5.285 -4.269 1.00 98.62 110 HIS A O 1
ATOM 836 N N . GLY A 1 111 ? -7.160 -5.176 -4.095 1.00 98.56 111 GLY A N 1
ATOM 837 C CA . GLY A 1 111 ? -6.924 -4.594 -5.414 1.00 98.56 111 GLY A CA 1
ATOM 838 C C . GLY A 1 111 ? -6.649 -5.575 -6.546 1.00 98.56 111 GLY A C 1
ATOM 839 O O . GLY A 1 111 ? -6.698 -5.177 -7.699 1.00 98.56 111 GLY A O 1
ATOM 840 N N . VAL A 1 112 ? -6.407 -6.863 -6.275 1.00 98.31 112 VAL A N 1
ATOM 841 C CA . VAL A 1 112 ? -5.957 -7.820 -7.313 1.00 98.31 112 VAL A CA 1
ATOM 842 C C . VAL A 1 112 ? -6.919 -7.915 -8.507 1.00 98.31 112 VAL A C 1
ATOM 844 O O . VAL A 1 112 ? -6.485 -8.170 -9.623 1.00 98.31 112 VAL A O 1
ATOM 847 N N . ALA A 1 113 ? -8.219 -7.672 -8.322 1.00 98.50 113 ALA A N 1
ATOM 848 C CA . ALA A 1 113 ? -9.192 -7.648 -9.421 1.00 98.50 113 ALA A CA 1
ATOM 849 C C . ALA A 1 113 ? -9.162 -6.359 -10.280 1.00 98.50 113 ALA A C 1
ATOM 851 O O . ALA A 1 113 ? -9.848 -6.298 -11.297 1.00 98.50 113 ALA A O 1
ATOM 852 N N . TYR A 1 114 ? -8.374 -5.355 -9.886 1.00 98.75 114 TYR A N 1
ATOM 853 C CA . TYR A 1 114 ? -8.295 -4.004 -10.455 1.00 98.75 114 TYR A CA 1
ATOM 854 C C . TYR A 1 114 ? -6.825 -3.596 -10.694 1.00 98.75 114 TYR A C 1
ATOM 856 O O . TYR A 1 114 ? -6.329 -2.642 -10.090 1.00 98.75 114 TYR A O 1
ATOM 864 N N . PRO A 1 115 ? -6.075 -4.340 -11.530 1.00 98.50 115 PRO A N 1
ATOM 865 C CA . PRO A 1 115 ? -4.628 -4.169 -11.655 1.00 98.50 115 PRO A CA 1
ATOM 866 C C . PRO A 1 115 ? -4.212 -2.776 -12.131 1.00 98.50 115 PRO A C 1
ATOM 868 O O . PRO A 1 115 ? -3.182 -2.280 -11.690 1.00 98.50 115 PRO A O 1
ATOM 871 N N . THR A 1 116 ? -4.999 -2.116 -12.982 1.00 98.62 116 THR A N 1
ATOM 872 C CA . THR A 1 116 ? -4.674 -0.767 -13.467 1.00 98.62 116 THR A CA 1
ATOM 873 C C . THR A 1 116 ? -4.682 0.239 -12.319 1.00 98.62 116 THR A C 1
ATOM 875 O O . THR A 1 116 ? -3.662 0.863 -12.038 1.00 98.62 116 THR A O 1
ATOM 878 N N . GLU A 1 117 ? -5.799 0.326 -11.598 1.00 98.81 117 GLU A N 1
ATOM 879 C CA . GLU A 1 117 ? -5.986 1.254 -10.484 1.00 98.81 117 GLU A CA 1
ATOM 880 C C . GLU A 1 117 ? -5.046 0.933 -9.318 1.00 98.81 117 GLU A C 1
ATOM 882 O O . GLU A 1 117 ? -4.544 1.831 -8.647 1.00 98.81 117 GLU A O 1
ATOM 887 N N . SER A 1 118 ? -4.779 -0.352 -9.072 1.00 98.88 118 SER A N 1
ATOM 888 C CA . SER A 1 118 ? -3.842 -0.782 -8.036 1.00 98.88 118 SER A CA 1
ATOM 889 C C . SER A 1 118 ? -2.395 -0.418 -8.344 1.00 98.88 118 SER A C 1
ATOM 891 O O . SER A 1 118 ? -1.688 0.009 -7.436 1.00 98.88 118 SER A O 1
ATOM 893 N N . LEU A 1 119 ? -1.935 -0.584 -9.587 1.00 98.81 119 LEU A N 1
ATOM 894 C CA . LEU A 1 119 ? -0.564 -0.231 -9.960 1.00 98.81 119 LEU A CA 1
ATOM 895 C C . LEU A 1 119 ? -0.363 1.287 -9.892 1.00 98.81 119 LEU A C 1
ATOM 897 O O . LEU A 1 119 ? 0.626 1.735 -9.317 1.00 98.81 119 LEU A O 1
ATOM 901 N N . GLU A 1 120 ? -1.330 2.076 -10.364 1.00 98.56 120 GLU A N 1
ATOM 902 C CA . GLU A 1 120 ? -1.324 3.536 -10.185 1.00 98.56 120 GLU A CA 1
ATOM 903 C C . GLU A 1 120 ? -1.292 3.918 -8.696 1.00 98.56 120 GLU A C 1
ATOM 905 O O . GLU A 1 120 ? -0.492 4.754 -8.274 1.00 98.56 120 GLU A O 1
ATOM 910 N N . ALA A 1 121 ? -2.095 3.246 -7.866 1.00 98.62 121 ALA A N 1
ATOM 911 C CA . ALA A 1 121 ? -2.093 3.474 -6.428 1.00 98.62 121 ALA A CA 1
ATOM 912 C C . ALA A 1 121 ? -0.753 3.136 -5.770 1.00 98.62 121 ALA A C 1
ATOM 914 O O . ALA A 1 121 ? -0.311 3.876 -4.897 1.00 98.62 121 ALA A O 1
ATOM 915 N N . MET A 1 122 ? -0.092 2.045 -6.161 1.00 98.69 122 MET A N 1
ATOM 916 C CA . MET A 1 122 ? 1.225 1.695 -5.621 1.00 98.69 122 MET A CA 1
ATOM 917 C C . MET A 1 122 ? 2.285 2.714 -6.012 1.00 98.69 122 MET A C 1
ATOM 919 O O . MET A 1 122 ? 3.071 3.114 -5.156 1.00 98.69 122 MET A O 1
ATOM 923 N N . GLU A 1 123 ? 2.278 3.162 -7.269 1.00 98.31 123 GLU A N 1
ATOM 924 C CA . GLU A 1 123 ? 3.161 4.230 -7.727 1.00 98.31 123 GLU A CA 1
ATOM 925 C C . GLU A 1 123 ? 2.968 5.481 -6.874 1.00 98.31 123 GLU A C 1
ATOM 927 O O . GLU A 1 123 ? 3.953 6.089 -6.471 1.00 98.31 123 GLU A O 1
ATOM 932 N N . SER A 1 124 ? 1.723 5.844 -6.540 1.00 97.44 124 SER A N 1
ATOM 933 C CA . SER A 1 124 ? 1.389 6.946 -5.630 1.00 97.44 124 SER A CA 1
ATOM 934 C C . SER A 1 124 ? 1.877 6.725 -4.192 1.00 97.44 124 SER A C 1
ATOM 936 O O . SER A 1 124 ? 2.635 7.538 -3.659 1.00 97.44 124 SER A O 1
ATOM 938 N N . LEU A 1 125 ? 1.437 5.630 -3.572 1.00 97.69 125 LEU A N 1
ATOM 939 C CA . LEU A 1 125 ? 1.567 5.355 -2.140 1.00 97.69 125 LEU A CA 1
ATOM 940 C C . LEU A 1 125 ? 2.986 4.972 -1.717 1.00 97.69 125 LEU A C 1
ATOM 942 O O . LEU A 1 125 ? 3.337 5.167 -0.554 1.00 97.69 125 LEU A O 1
ATOM 946 N N . THR A 1 126 ? 3.819 4.476 -2.638 1.00 97.12 126 THR A N 1
ATOM 947 C CA . THR A 1 126 ? 5.179 4.034 -2.294 1.00 97.12 126 THR A CA 1
ATOM 948 C C . THR A 1 126 ? 6.078 5.153 -1.763 1.00 97.12 126 THR A C 1
ATOM 950 O O . THR A 1 126 ? 7.025 4.867 -1.038 1.00 97.12 126 THR A O 1
ATOM 953 N N . ARG A 1 127 ? 5.737 6.419 -2.051 1.00 94.81 127 ARG A N 1
ATOM 954 C CA . ARG A 1 127 ? 6.398 7.627 -1.514 1.00 94.81 127 ARG A CA 1
ATOM 955 C C . ARG A 1 127 ? 6.155 7.841 -0.018 1.00 94.81 127 ARG A C 1
ATOM 957 O O . ARG A 1 127 ? 6.892 8.558 0.647 1.00 94.81 127 ARG A O 1
ATOM 964 N N . SER A 1 128 ? 5.079 7.260 0.504 1.00 94.75 128 SER A N 1
ATOM 965 C CA . SER A 1 128 ? 4.696 7.323 1.916 1.00 94.75 128 SER A CA 1
ATOM 966 C C . SER A 1 128 ? 5.184 6.099 2.685 1.00 94.75 128 SER A C 1
ATOM 968 O O . SER A 1 128 ? 5.632 6.197 3.830 1.00 94.75 128 SER A O 1
ATOM 970 N N . TRP A 1 129 ? 5.073 4.928 2.061 1.00 95.50 129 TRP A N 1
ATOM 971 C CA . TRP A 1 129 ? 5.558 3.661 2.588 1.00 95.50 129 TRP A CA 1
ATOM 972 C C . TRP A 1 129 ? 5.747 2.667 1.451 1.00 95.50 129 TRP A C 1
ATOM 974 O O . TRP A 1 129 ? 4.863 2.545 0.612 1.00 95.50 129 TRP A O 1
ATOM 984 N N . SER A 1 130 ? 6.841 1.902 1.458 1.00 95.56 130 SER A N 1
ATOM 985 C CA . SER A 1 130 ? 7.135 0.937 0.391 1.00 95.56 130 SER A CA 1
ATOM 986 C C . SER A 1 130 ? 5.965 -0.023 0.136 1.00 95.56 130 SER A C 1
ATOM 988 O O . SER A 1 130 ? 5.532 -0.768 1.022 1.00 95.56 130 SER A O 1
ATOM 990 N N . CYS A 1 131 ? 5.490 -0.056 -1.110 1.00 98.06 131 CYS A N 1
ATOM 991 C CA . CYS A 1 131 ? 4.482 -1.012 -1.569 1.00 98.06 131 CYS A CA 1
ATOM 992 C C . CYS A 1 131 ? 5.109 -2.342 -2.067 1.00 98.06 131 CYS A C 1
ATOM 994 O O . CYS A 1 131 ? 4.461 -3.112 -2.777 1.00 98.06 131 CYS A O 1
ATOM 996 N N . GLU A 1 132 ? 6.346 -2.665 -1.658 1.00 98.00 132 GLU A N 1
ATOM 997 C CA . GLU A 1 132 ? 7.096 -3.878 -2.05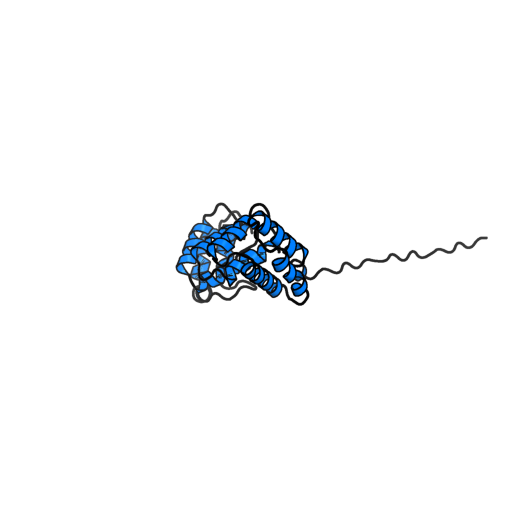0 1.00 98.00 132 GLU A CA 1
ATOM 998 C C . GLU A 1 132 ? 6.389 -5.205 -1.734 1.00 98.00 132 GLU A C 1
ATOM 1000 O O . GLU A 1 132 ? 6.631 -6.212 -2.397 1.00 98.00 132 GLU A O 1
ATOM 1005 N N . PHE A 1 133 ? 5.498 -5.222 -0.738 1.00 98.00 133 PHE A N 1
ATOM 1006 C CA . PHE A 1 133 ? 4.636 -6.372 -0.452 1.00 98.00 133 PHE A CA 1
ATOM 1007 C C . PHE A 1 133 ? 3.378 -6.366 -1.319 1.00 98.00 133 PHE A C 1
ATOM 1009 O O . PHE A 1 133 ? 2.978 -7.412 -1.830 1.00 98.00 133 PHE A O 1
ATOM 1016 N N . ALA A 1 134 ? 2.805 -5.180 -1.530 1.00 98.38 134 ALA A N 1
ATOM 1017 C CA . ALA A 1 134 ? 1.538 -4.995 -2.220 1.00 98.38 134 ALA A CA 1
ATOM 1018 C C . ALA A 1 134 ? 1.603 -5.364 -3.700 1.00 98.38 134 ALA A C 1
ATOM 1020 O O . ALA A 1 134 ? 0.637 -5.902 -4.226 1.00 98.38 134 ALA A O 1
ATOM 1021 N N . ILE A 1 135 ? 2.745 -5.146 -4.352 1.00 98.56 135 ILE A N 1
ATOM 1022 C CA . ILE A 1 135 ? 2.963 -5.501 -5.762 1.00 98.56 135 ILE A CA 1
ATOM 1023 C C . ILE A 1 135 ? 2.988 -7.018 -6.010 1.00 98.56 135 ILE A C 1
ATOM 1025 O O . ILE A 1 135 ? 2.754 -7.484 -7.123 1.00 98.56 135 ILE A O 1
ATOM 1029 N N . ARG A 1 136 ? 3.256 -7.830 -4.983 1.00 97.88 136 ARG A N 1
ATOM 1030 C CA . ARG A 1 136 ? 3.592 -9.251 -5.163 1.00 97.88 136 ARG A CA 1
ATOM 1031 C C . ARG A 1 136 ? 2.419 -10.109 -5.648 1.00 97.88 136 ARG A C 1
ATOM 1033 O O . ARG A 1 136 ? 2.629 -10.848 -6.607 1.00 97.88 136 ARG A O 1
ATOM 1040 N N . PRO A 1 137 ? 1.188 -9.973 -5.118 1.00 97.62 137 PRO A N 1
ATOM 1041 C CA . PRO A 1 137 ? 0.018 -10.610 -5.721 1.00 97.62 137 PRO A CA 1
ATOM 1042 C C . PRO A 1 137 ? -0.181 -10.242 -7.200 1.00 97.62 137 PRO A C 1
ATOM 1044 O O . PRO A 1 137 ? -0.633 -11.066 -7.987 1.00 97.62 137 PRO A O 1
ATOM 1047 N N . PHE A 1 138 ? 0.189 -9.031 -7.616 1.00 98.44 138 PHE A N 1
ATOM 1048 C CA . PHE A 1 138 ? 0.033 -8.585 -9.003 1.00 98.44 138 PHE A C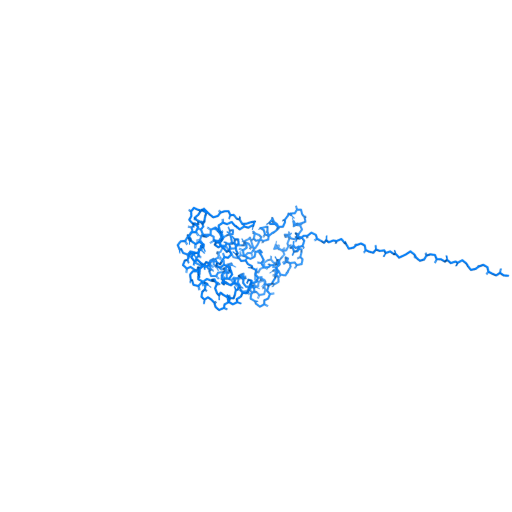A 1
ATOM 1049 C C . PHE A 1 138 ? 1.102 -9.186 -9.911 1.00 98.44 138 PHE A C 1
ATOM 1051 O O . PHE A 1 138 ? 0.791 -9.575 -11.029 1.00 98.44 138 PHE A O 1
ATOM 1058 N N . LEU A 1 139 ? 2.324 -9.384 -9.416 1.00 97.69 139 LEU A N 1
ATOM 1059 C CA . LEU A 1 139 ? 3.335 -10.169 -10.128 1.00 97.69 139 LEU A CA 1
ATOM 1060 C C . LEU A 1 139 ? 2.926 -11.644 -10.296 1.00 97.69 139 LEU A C 1
ATOM 1062 O O . LEU A 1 139 ? 3.296 -12.260 -11.292 1.00 97.69 139 LEU A O 1
ATOM 1066 N N . ASP A 1 140 ? 2.157 -12.209 -9.359 1.00 95.38 140 ASP A N 1
ATOM 1067 C CA . ASP A 1 140 ? 1.651 -13.586 -9.463 1.00 95.38 140 ASP A CA 1
ATOM 1068 C C . ASP A 1 140 ? 0.413 -13.714 -10.373 1.00 95.38 140 ASP A C 1
ATOM 1070 O O . ASP A 1 140 ? 0.268 -14.720 -11.069 1.00 95.38 140 ASP A O 1
ATOM 1074 N N . HIS A 1 141 ? -0.484 -12.723 -10.380 1.00 97.00 141 HIS A N 1
ATOM 1075 C CA . HIS A 1 141 ? -1.768 -12.799 -11.096 1.00 97.00 141 HIS A CA 1
ATOM 1076 C C . HIS A 1 141 ? -1.810 -12.023 -12.421 1.00 97.00 141 HIS A C 1
ATOM 1078 O O . HIS A 1 141 ? -2.574 -12.389 -13.311 1.00 97.00 141 HIS A O 1
ATOM 1084 N N . HIS A 1 142 ? -0.991 -10.981 -12.561 1.00 98.00 142 HIS A N 1
ATOM 1085 C CA . HIS A 1 142 ? -0.996 -10.004 -13.659 1.00 98.00 142 HIS A CA 1
ATOM 1086 C C . HIS A 1 142 ? 0.434 -9.645 -14.082 1.00 98.00 142 HIS A C 1
ATOM 1088 O O . HIS A 1 142 ? 0.782 -8.465 -14.185 1.00 98.00 142 HIS A O 1
ATOM 1094 N N . LEU A 1 143 ? 1.281 -10.662 -14.282 1.00 97.31 143 LEU A N 1
ATOM 1095 C CA . LEU A 1 143 ? 2.722 -10.498 -14.504 1.00 97.31 143 LEU A CA 1
ATOM 1096 C C . LEU A 1 143 ? 3.038 -9.479 -15.607 1.00 97.31 143 LEU A C 1
ATOM 1098 O O . LEU A 1 143 ? 3.736 -8.507 -15.338 1.00 97.31 143 LEU A O 1
ATOM 1102 N N . ASP A 1 144 ? 2.486 -9.655 -16.809 1.00 97.75 144 ASP A N 1
ATOM 1103 C CA . ASP A 1 144 ? 2.794 -8.797 -17.962 1.00 97.75 144 ASP A CA 1
ATOM 1104 C C . ASP A 1 144 ? 2.412 -7.332 -17.711 1.00 97.75 144 ASP A C 1
ATOM 1106 O O . ASP A 1 144 ? 3.192 -6.417 -17.978 1.00 97.75 144 ASP A O 1
ATOM 1110 N N . GLN A 1 145 ? 1.225 -7.096 -17.143 1.00 98.56 145 GLN A N 1
ATOM 1111 C CA . GLN A 1 145 ? 0.756 -5.746 -16.827 1.00 98.56 145 GLN A CA 1
ATOM 1112 C C . GLN A 1 145 ? 1.611 -5.095 -15.731 1.00 98.56 145 GLN A C 1
ATOM 1114 O O . GLN A 1 145 ? 1.925 -3.906 -15.811 1.00 98.56 145 GLN A O 1
ATOM 1119 N N . THR A 1 146 ? 2.012 -5.878 -14.729 1.00 98.69 146 THR A N 1
ATOM 1120 C CA . THR A 1 146 ? 2.844 -5.409 -13.617 1.00 98.69 146 THR A CA 1
ATOM 1121 C C . THR A 1 146 ? 4.265 -5.103 -14.079 1.00 98.69 146 THR A C 1
ATOM 1123 O O . THR A 1 146 ? 4.798 -4.048 -13.746 1.00 98.69 146 THR A O 1
ATOM 1126 N N . MET A 1 147 ? 4.857 -5.962 -14.912 1.00 98.38 147 MET A N 1
ATOM 1127 C CA . MET A 1 147 ? 6.176 -5.723 -15.503 1.00 98.38 147 MET A CA 1
ATOM 1128 C C . MET A 1 147 ? 6.169 -4.507 -16.432 1.00 98.38 147 MET A C 1
ATOM 1130 O O . MET A 1 147 ? 7.097 -3.709 -16.377 1.00 98.38 147 MET A O 1
ATOM 1134 N N . ALA A 1 148 ? 5.093 -4.281 -17.191 1.00 98.50 148 ALA A N 1
ATOM 1135 C CA . ALA A 1 148 ? 4.956 -3.065 -17.990 1.00 98.50 148 ALA A CA 1
ATOM 1136 C C . ALA A 1 148 ? 4.896 -1.790 -17.126 1.00 98.50 148 ALA A C 1
ATOM 1138 O O . ALA A 1 148 ? 5.345 -0.732 -17.567 1.00 98.50 148 ALA A O 1
ATOM 1139 N N . ALA A 1 149 ? 4.319 -1.855 -15.919 1.00 98.75 149 ALA A N 1
ATOM 1140 C CA . ALA A 1 149 ? 4.354 -0.747 -14.962 1.00 98.75 149 ALA A CA 1
ATOM 1141 C C . ALA A 1 149 ? 5.756 -0.544 -14.377 1.00 98.75 149 ALA A C 1
ATOM 1143 O O . ALA A 1 149 ? 6.261 0.575 -14.402 1.00 98.75 149 ALA A O 1
ATOM 1144 N N . ILE A 1 150 ? 6.417 -1.625 -13.960 1.00 98.56 150 ILE A N 1
ATOM 1145 C CA . ILE A 1 150 ? 7.810 -1.613 -13.491 1.00 98.56 150 ILE A CA 1
ATOM 1146 C C . ILE A 1 150 ? 8.746 -0.995 -14.539 1.00 98.56 150 ILE A C 1
ATOM 1148 O O . ILE A 1 150 ? 9.577 -0.159 -14.193 1.00 98.56 150 ILE A O 1
ATOM 1152 N N . ASP A 1 151 ? 8.569 -1.335 -15.817 1.00 98.19 151 ASP A N 1
ATOM 1153 C CA . ASP A 1 151 ? 9.361 -0.785 -16.922 1.00 98.19 151 ASP A CA 1
ATOM 1154 C C . ASP A 1 151 ? 9.226 0.734 -17.075 1.00 98.19 151 ASP A C 1
ATOM 1156 O O . ASP A 1 151 ? 10.153 1.377 -17.568 1.00 98.19 151 ASP A O 1
ATOM 1160 N N . ARG A 1 152 ? 8.096 1.316 -16.654 1.00 98.12 152 ARG A N 1
ATOM 1161 C CA . ARG A 1 152 ? 7.923 2.773 -16.571 1.00 98.12 152 ARG A CA 1
ATOM 1162 C C . ARG A 1 152 ? 8.541 3.332 -15.293 1.00 98.12 152 ARG A C 1
ATOM 1164 O O . ARG A 1 152 ? 9.192 4.369 -15.330 1.00 98.12 152 ARG A O 1
ATOM 1171 N N . TRP A 1 153 ? 8.355 2.644 -14.169 1.00 98.44 153 TRP A N 1
ATOM 1172 C CA . TRP A 1 153 ? 8.807 3.099 -12.853 1.00 98.44 153 TRP A CA 1
ATOM 1173 C C . TRP A 1 153 ? 10.316 3.218 -12.729 1.00 98.44 153 TRP A C 1
ATOM 1175 O O . TRP A 1 153 ? 10.781 4.114 -12.038 1.00 98.44 153 TRP A O 1
ATOM 1185 N N . ILE A 1 154 ? 11.082 2.370 -13.410 1.00 97.38 154 ILE A N 1
ATOM 1186 C CA . ILE A 1 154 ? 12.549 2.457 -13.421 1.00 97.38 154 ILE A CA 1
ATOM 1187 C C . ILE A 1 154 ? 13.098 3.734 -14.062 1.00 97.38 154 ILE A C 1
ATOM 1189 O O . ILE A 1 154 ? 14.224 4.109 -13.754 1.00 97.38 154 ILE A O 1
ATOM 1193 N N . ASP A 1 155 ? 12.308 4.418 -14.892 1.00 96.00 155 ASP A N 1
ATOM 1194 C CA . ASP A 1 155 ? 12.663 5.717 -15.474 1.00 96.00 155 ASP A CA 1
ATOM 1195 C C . ASP A 1 155 ? 11.991 6.893 -14.727 1.00 96.00 155 ASP A C 1
ATOM 1197 O O . ASP A 1 155 ? 12.035 8.029 -15.194 1.00 96.00 155 ASP A O 1
ATOM 1201 N N . SER A 1 156 ? 11.354 6.641 -13.576 1.00 97.56 156 SER A N 1
ATOM 1202 C CA . SER A 1 156 ? 10.709 7.676 -12.758 1.00 97.56 156 SER A CA 1
ATOM 1203 C C . SER A 1 156 ? 11.728 8.652 -12.169 1.00 97.56 156 SER A C 1
ATOM 1205 O O . SER A 1 156 ? 12.783 8.243 -11.684 1.00 97.56 156 SER A O 1
ATOM 1207 N N . ASP A 1 157 ? 11.375 9.936 -12.089 1.00 96.69 157 ASP A N 1
ATOM 1208 C CA . ASP A 1 157 ? 12.172 10.942 -11.372 1.00 96.69 157 ASP A CA 1
ATOM 1209 C C . ASP A 1 157 ? 12.206 10.685 -9.850 1.00 96.69 157 ASP A C 1
ATOM 1211 O O . ASP A 1 157 ? 13.125 11.118 -9.149 1.00 96.69 157 ASP A O 1
ATOM 1215 N N . ASP A 1 158 ? 11.236 9.929 -9.333 1.00 96.56 158 ASP A N 1
ATOM 1216 C CA . ASP A 1 158 ? 11.071 9.629 -7.912 1.00 96.56 158 ASP A CA 1
ATOM 1217 C C . ASP A 1 158 ? 11.841 8.364 -7.492 1.00 96.56 158 ASP A C 1
ATOM 1219 O O . ASP A 1 158 ? 11.628 7.275 -8.034 1.00 96.56 158 ASP A O 1
ATOM 1223 N N . ALA A 1 159 ? 12.735 8.507 -6.509 1.00 97.06 159 ALA A N 1
ATOM 1224 C CA . ALA A 1 159 ? 13.590 7.420 -6.040 1.00 97.06 159 ALA A CA 1
ATOM 1225 C C . ALA A 1 159 ? 12.809 6.285 -5.356 1.00 97.06 159 ALA A C 1
ATOM 1227 O O . ALA A 1 159 ? 13.175 5.125 -5.537 1.00 97.06 159 ALA A O 1
ATOM 1228 N N . ASP A 1 160 ? 11.713 6.571 -4.645 1.00 96.19 160 ASP A N 1
ATOM 1229 C CA . ASP A 1 160 ? 10.915 5.538 -3.971 1.00 96.19 160 ASP A CA 1
ATOM 1230 C C . ASP A 1 160 ? 10.156 4.671 -4.984 1.00 96.19 160 ASP A C 1
ATOM 1232 O O . ASP A 1 160 ? 9.976 3.467 -4.784 1.00 96.19 160 ASP A O 1
ATOM 1236 N N . VAL A 1 161 ? 9.764 5.262 -6.117 1.00 98.12 161 VAL A N 1
ATOM 1237 C CA . VAL A 1 161 ? 9.146 4.540 -7.239 1.00 98.12 161 VAL A CA 1
ATOM 1238 C C . VAL A 1 161 ? 10.162 3.630 -7.936 1.00 98.12 161 VAL A C 1
ATOM 1240 O O . VAL A 1 161 ? 9.874 2.454 -8.176 1.00 98.12 161 VAL A O 1
ATOM 1243 N N . ARG A 1 162 ? 11.382 4.120 -8.198 1.00 98.38 162 ARG A N 1
ATOM 1244 C CA . ARG A 1 162 ? 12.468 3.282 -8.746 1.00 98.38 162 ARG A CA 1
ATOM 1245 C C . ARG A 1 162 ? 12.866 2.169 -7.772 1.00 98.38 162 ARG A C 1
ATOM 1247 O O . ARG A 1 162 ? 13.075 1.024 -8.178 1.00 98.38 162 ARG A O 1
ATOM 1254 N N . ARG A 1 163 ? 12.891 2.465 -6.470 1.00 97.62 163 ARG A N 1
ATOM 1255 C CA . ARG A 1 163 ? 13.125 1.479 -5.410 1.00 97.62 163 ARG A CA 1
ATOM 1256 C C . ARG A 1 163 ? 12.044 0.401 -5.398 1.00 97.62 163 ARG A C 1
ATOM 1258 O O . ARG A 1 163 ? 12.391 -0.774 -5.309 1.00 97.62 163 ARG A O 1
ATOM 1265 N N . LEU A 1 164 ? 10.764 0.759 -5.529 1.00 98.25 164 LEU A N 1
ATOM 1266 C CA . LEU A 1 164 ? 9.666 -0.211 -5.607 1.00 98.25 164 LEU A CA 1
ATOM 1267 C C . LEU A 1 164 ? 9.868 -1.209 -6.755 1.00 98.25 164 LEU A C 1
ATOM 1269 O O . LEU A 1 164 ? 9.659 -2.406 -6.558 1.00 98.25 164 LEU A O 1
ATOM 1273 N N . ALA A 1 165 ? 10.308 -0.742 -7.927 1.00 98.06 165 ALA A N 1
ATOM 1274 C CA . ALA A 1 165 ? 10.624 -1.619 -9.054 1.00 98.06 165 ALA A CA 1
ATOM 1275 C C . ALA A 1 165 ? 11.702 -2.659 -8.689 1.00 98.06 165 ALA A C 1
ATOM 1277 O O . ALA A 1 165 ? 11.521 -3.854 -8.934 1.00 98.06 165 ALA A O 1
ATOM 1278 N N . SER A 1 166 ? 12.791 -2.227 -8.047 1.00 97.19 166 SER A N 1
ATOM 1279 C CA . SER A 1 166 ? 13.868 -3.115 -7.586 1.00 97.19 166 SER A CA 1
ATOM 1280 C C . SER A 1 166 ? 13.414 -4.071 -6.470 1.00 97.19 166 SER A C 1
ATOM 1282 O O . SER A 1 166 ? 13.493 -5.293 -6.606 1.00 97.19 166 SER A O 1
ATOM 1284 N N . GLU A 1 167 ? 12.891 -3.537 -5.364 1.00 97.00 167 GLU A N 1
ATOM 1285 C CA . GLU A 1 167 ? 12.533 -4.310 -4.168 1.00 97.00 167 GLU A CA 1
ATOM 1286 C C . GLU A 1 167 ? 11.347 -5.252 -4.418 1.00 97.00 167 GLU A C 1
ATOM 1288 O O . GLU A 1 167 ? 11.363 -6.418 -4.004 1.00 97.00 167 GLU A O 1
ATOM 1293 N N . GLY A 1 168 ? 10.342 -4.786 -5.162 1.00 97.06 168 GLY A N 1
ATOM 1294 C CA . GLY A 1 168 ? 9.161 -5.566 -5.524 1.00 97.06 168 GLY A CA 1
ATOM 1295 C C . GLY A 1 168 ? 9.492 -6.801 -6.362 1.00 97.06 168 GLY A C 1
ATOM 1296 O O . GLY A 1 168 ? 8.876 -7.856 -6.175 1.00 97.06 168 GLY A O 1
ATOM 1297 N N . THR A 1 169 ? 10.515 -6.709 -7.221 1.00 97.12 169 THR A N 1
ATOM 1298 C CA . THR A 1 169 ? 10.947 -7.792 -8.122 1.00 97.12 169 THR A CA 1
ATOM 1299 C C . THR A 1 169 ? 12.005 -8.720 -7.529 1.00 97.12 169 THR A C 1
ATOM 1301 O O . THR A 1 169 ? 12.509 -9.622 -8.204 1.00 97.12 169 THR A O 1
ATOM 1304 N N . ARG A 1 170 ? 12.302 -8.597 -6.229 1.00 95.44 170 ARG A N 1
ATOM 1305 C CA . ARG A 1 170 ? 13.198 -9.533 -5.544 1.00 95.44 170 ARG A CA 1
ATOM 1306 C C . ARG A 1 170 ? 12.630 -10.959 -5.591 1.00 95.44 170 ARG A C 1
ATOM 1308 O O . ARG A 1 170 ? 11.517 -11.188 -5.090 1.00 95.44 170 ARG A O 1
ATOM 1315 N N . PRO A 1 171 ? 13.419 -11.956 -6.049 1.00 92.19 171 PRO A N 1
ATOM 1316 C CA . PRO A 1 171 ? 13.020 -13.364 -5.988 1.00 92.19 171 PRO A CA 1
ATOM 1317 C C . PRO A 1 171 ? 12.696 -13.810 -4.556 1.00 92.19 171 PRO A C 1
ATOM 1319 O O . PRO A 1 171 ? 11.807 -14.626 -4.318 1.00 92.19 171 PRO A O 1
ATOM 1322 N N . ARG A 1 172 ? 13.409 -13.239 -3.574 1.00 91.44 172 ARG A N 1
ATOM 1323 C CA . ARG A 1 172 ? 13.195 -13.466 -2.142 1.00 91.44 172 ARG A CA 1
ATOM 1324 C C . ARG A 1 172 ? 13.174 -12.134 -1.400 1.00 91.44 172 ARG A C 1
ATOM 1326 O O . ARG A 1 172 ? 14.227 -11.540 -1.171 1.00 91.44 172 ARG A O 1
ATOM 1333 N N . LEU A 1 173 ? 11.979 -11.711 -1.006 1.00 94.56 173 LEU A N 1
ATOM 1334 C CA . LEU A 1 173 ? 11.764 -10.537 -0.168 1.00 94.56 173 LEU A CA 1
ATOM 1335 C C . LEU A 1 173 ? 11.491 -10.989 1.279 1.00 94.56 173 LEU A C 1
ATOM 1337 O O . LEU A 1 173 ? 10.589 -11.807 1.486 1.00 94.56 173 LEU A O 1
ATOM 1341 N N . PRO A 1 174 ? 12.247 -10.516 2.287 1.00 94.50 174 PRO A N 1
ATOM 1342 C CA . PRO A 1 174 ? 11.934 -10.788 3.689 1.00 94.50 174 PRO A CA 1
ATOM 1343 C C . PRO A 1 174 ? 10.499 -10.371 4.024 1.00 94.50 174 PRO A C 1
ATOM 1345 O O . PRO A 1 174 ? 10.074 -9.299 3.627 1.00 94.50 174 PRO A O 1
ATOM 1348 N N . TRP A 1 175 ? 9.750 -11.224 4.727 1.00 92.88 175 TRP A N 1
ATOM 1349 C CA . TRP A 1 175 ? 8.327 -11.025 5.080 1.00 92.88 175 TRP A CA 1
ATOM 1350 C C . TRP A 1 175 ? 7.339 -10.934 3.903 1.00 92.88 175 TRP A C 1
ATOM 1352 O O . TRP A 1 175 ? 6.131 -10.913 4.139 1.00 92.88 175 TRP A O 1
ATOM 1362 N N . GLY A 1 176 ? 7.817 -10.927 2.658 1.00 90.94 176 GLY A N 1
ATOM 1363 C CA . GLY A 1 176 ? 6.975 -10.943 1.469 1.00 90.94 176 GLY A CA 1
ATOM 1364 C C . GLY A 1 176 ? 6.582 -12.363 1.047 1.00 90.94 176 GLY A C 1
ATOM 1365 O O . GLY A 1 176 ? 7.370 -13.301 1.225 1.00 90.94 176 GLY A O 1
ATOM 1366 N N . PRO A 1 177 ? 5.390 -12.550 0.449 1.00 88.56 177 PRO A N 1
ATOM 1367 C CA . PRO A 1 177 ? 5.016 -13.827 -0.152 1.00 88.56 177 PRO A CA 1
ATOM 1368 C C . PRO A 1 177 ? 5.990 -14.202 -1.276 1.00 88.56 177 PRO A C 1
ATOM 1370 O O . PRO A 1 177 ? 6.566 -13.340 -1.939 1.00 88.56 177 PRO A O 1
ATOM 1373 N N . ARG A 1 178 ? 6.208 -15.493 -1.527 1.00 91.50 178 ARG A N 1
ATOM 1374 C CA . ARG A 1 178 ? 6.999 -15.901 -2.697 1.00 91.50 178 ARG A CA 1
ATOM 1375 C C . ARG A 1 178 ? 6.185 -15.661 -3.959 1.00 91.50 178 ARG A C 1
ATOM 1377 O O . ARG A 1 178 ? 5.067 -16.144 -4.031 1.00 91.50 178 ARG A O 1
ATOM 1384 N N . VAL A 1 179 ? 6.800 -14.994 -4.931 1.00 94.88 179 VAL A N 1
ATOM 1385 C CA . VAL A 1 179 ? 6.253 -14.860 -6.281 1.00 94.88 179 VAL A CA 1
ATOM 1386 C C . VAL A 1 179 ? 6.879 -15.959 -7.118 1.00 94.88 179 VAL A C 1
ATOM 1388 O O . VAL A 1 179 ? 8.113 -16.068 -7.183 1.00 94.88 179 VAL A O 1
ATOM 1391 N N . ARG A 1 180 ? 6.045 -16.814 -7.708 1.00 91.94 180 ARG A N 1
ATOM 1392 C CA . ARG A 1 180 ? 6.543 -18.012 -8.395 1.00 91.94 180 ARG A CA 1
ATOM 1393 C C . ARG A 1 180 ? 7.338 -17.635 -9.640 1.00 91.94 180 ARG A C 1
ATOM 1395 O O . ARG A 1 180 ? 8.450 -18.125 -9.801 1.00 91.94 180 ARG A O 1
ATOM 1402 N N . ALA A 1 181 ? 6.817 -16.716 -10.451 1.00 92.50 181 ALA A N 1
ATOM 1403 C CA . ALA A 1 181 ? 7.468 -16.266 -11.681 1.00 92.50 181 ALA A CA 1
ATOM 1404 C C . ALA A 1 181 ? 8.906 -15.769 -11.440 1.00 92.50 181 ALA A C 1
ATOM 1406 O O . ALA A 1 181 ? 9.827 -16.208 -12.116 1.00 92.50 181 ALA A O 1
ATOM 1407 N N . LEU A 1 182 ? 9.119 -14.946 -10.406 1.00 94.44 182 LEU A N 1
ATOM 1408 C CA . LEU A 1 182 ? 10.446 -14.421 -10.050 1.00 94.44 182 LEU A CA 1
ATOM 1409 C C . LEU A 1 182 ? 11.402 -15.481 -9.485 1.00 94.44 182 LEU A C 1
ATOM 1411 O O . LEU A 1 182 ? 12.618 -15.299 -9.498 1.00 94.44 182 LEU A O 1
ATOM 1415 N N . SER A 1 183 ? 10.857 -16.557 -8.913 1.00 91.38 183 SER A N 1
ATOM 1416 C CA . SER A 1 183 ? 11.656 -17.672 -8.396 1.00 91.38 183 SER A CA 1
ATOM 1417 C C . SER A 1 183 ? 12.079 -18.623 -9.515 1.00 91.38 183 SER A C 1
ATOM 1419 O O . SER A 1 183 ? 13.199 -19.131 -9.483 1.00 91.38 183 SER A O 1
ATOM 1421 N N . ASP A 1 184 ? 11.175 -18.860 -10.466 1.00 94.12 184 ASP A N 1
ATOM 1422 C CA . ASP A 1 184 ? 11.367 -19.776 -11.588 1.00 94.12 184 ASP A CA 1
ATOM 1423 C C . ASP A 1 184 ? 12.256 -19.138 -12.673 1.00 94.12 184 ASP A C 1
ATOM 1425 O O . ASP A 1 184 ? 13.088 -19.832 -13.257 1.00 94.12 184 ASP A O 1
ATOM 1429 N N . ASP A 1 185 ? 12.148 -17.820 -12.885 1.00 94.56 185 ASP A N 1
ATOM 1430 C CA . ASP A 1 185 ? 13.009 -17.054 -13.788 1.00 94.56 185 ASP A CA 1
ATOM 1431 C C . ASP A 1 185 ? 13.648 -15.828 -13.099 1.00 94.56 185 ASP A C 1
ATOM 1433 O O . ASP A 1 185 ? 13.062 -14.740 -13.042 1.00 94.56 185 ASP A O 1
ATOM 1437 N N . PRO A 1 186 ? 14.895 -15.963 -12.605 1.00 90.25 186 PRO A N 1
ATOM 1438 C CA . PRO A 1 186 ? 15.636 -14.851 -12.017 1.00 90.25 186 PRO A CA 1
ATOM 1439 C C . PRO A 1 186 ? 15.946 -13.710 -12.997 1.00 90.25 186 PRO A C 1
ATOM 1441 O O . PRO A 1 186 ? 16.304 -12.623 -12.539 1.00 90.25 186 PRO A O 1
ATOM 1444 N N . GLN A 1 187 ? 15.848 -13.929 -14.318 1.00 94.81 187 GLN A N 1
ATOM 1445 C CA . GLN A 1 187 ? 16.141 -12.890 -15.311 1.00 94.81 187 GLN A CA 1
ATOM 1446 C C . GLN A 1 187 ? 15.139 -11.738 -15.254 1.00 94.81 187 GLN A C 1
ATOM 1448 O O . GLN A 1 187 ? 15.522 -10.607 -15.537 1.00 94.81 187 GLN A O 1
ATOM 1453 N N . ILE A 1 188 ? 13.901 -11.993 -14.813 1.00 94.56 188 ILE A N 1
ATOM 1454 C CA . ILE A 1 188 ? 12.876 -10.953 -14.650 1.00 94.56 188 ILE A CA 1
ATOM 1455 C C . ILE A 1 188 ? 13.370 -9.869 -13.682 1.00 94.56 188 ILE A C 1
ATOM 1457 O O . ILE A 1 188 ? 13.407 -8.691 -14.027 1.00 94.56 188 ILE A O 1
ATOM 1461 N N . GLY A 1 189 ? 13.807 -10.268 -12.482 1.00 94.62 189 GLY A N 1
ATOM 1462 C CA . GLY A 1 189 ? 14.361 -9.334 -11.499 1.00 94.62 189 GLY A CA 1
ATOM 1463 C C . GLY A 1 189 ? 15.735 -8.794 -11.908 1.00 94.62 189 GLY A C 1
ATOM 1464 O O . GLY A 1 189 ? 16.014 -7.613 -11.719 1.00 94.62 189 GLY A O 1
ATOM 1465 N N . LEU A 1 190 ? 16.596 -9.625 -12.509 1.00 94.81 190 LEU A N 1
ATOM 1466 C CA . LEU A 1 190 ? 17.924 -9.185 -12.951 1.00 94.81 190 LEU A CA 1
ATOM 1467 C C . LEU A 1 190 ? 17.847 -8.078 -14.011 1.00 94.81 190 LEU A C 1
ATOM 1469 O O . LEU A 1 190 ? 18.606 -7.118 -13.918 1.00 94.81 190 LEU A O 1
ATOM 1473 N N . GLY A 1 191 ? 16.913 -8.163 -14.963 1.00 96.00 191 GLY A N 1
ATOM 1474 C CA . GLY A 1 191 ? 16.726 -7.137 -15.993 1.00 96.00 191 GLY A CA 1
ATOM 1475 C C . GLY A 1 191 ? 16.384 -5.763 -15.408 1.00 96.00 191 GLY A C 1
ATOM 1476 O O . GLY A 1 191 ? 16.912 -4.745 -15.860 1.00 96.00 191 GLY A O 1
ATOM 1477 N N . VAL A 1 192 ? 15.581 -5.731 -14.340 1.00 97.38 192 VAL A N 1
ATOM 1478 C CA . VAL A 1 192 ? 15.285 -4.502 -13.584 1.00 97.38 192 VAL A CA 1
ATOM 1479 C C . VAL A 1 192 ? 16.552 -3.960 -12.916 1.00 97.38 192 VAL A C 1
ATOM 1481 O O . VAL A 1 192 ? 16.888 -2.783 -13.070 1.00 97.38 192 VAL A O 1
ATOM 1484 N N . LEU A 1 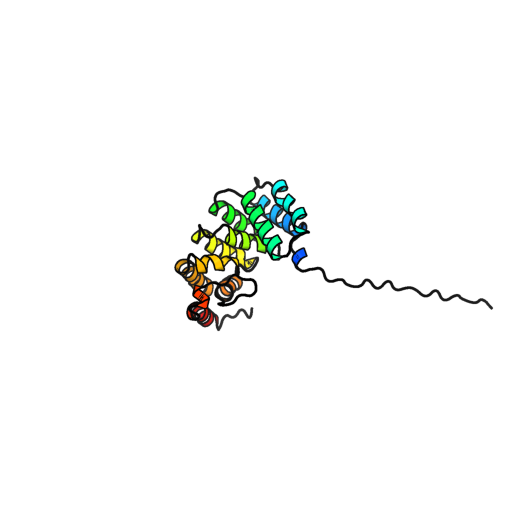193 ? 17.306 -4.824 -12.228 1.00 96.44 193 LEU A N 1
ATOM 1485 C CA . LEU A 1 193 ? 18.545 -4.439 -11.543 1.00 96.44 193 LEU A CA 1
ATOM 1486 C C . LEU A 1 193 ? 19.623 -3.930 -12.507 1.00 96.44 193 LEU A C 1
ATOM 1488 O O . LEU A 1 193 ? 20.369 -3.016 -12.166 1.00 96.44 193 LEU A O 1
ATOM 1492 N N . GLU A 1 194 ? 19.723 -4.487 -13.714 1.00 96.56 194 GLU A N 1
ATOM 1493 C CA . GLU A 1 194 ? 20.683 -4.028 -14.721 1.00 96.56 194 GLU A CA 1
ATOM 1494 C C . GLU A 1 194 ? 20.403 -2.593 -15.178 1.00 96.56 194 GLU A C 1
ATOM 1496 O O . GLU A 1 194 ? 21.352 -1.815 -15.344 1.00 96.56 194 GLU A O 1
ATOM 1501 N N . ARG A 1 195 ? 19.122 -2.223 -15.317 1.00 96.44 195 ARG A N 1
ATOM 1502 C CA . ARG A 1 195 ? 18.699 -0.854 -15.653 1.00 96.44 195 ARG A CA 1
ATOM 1503 C C . ARG A 1 195 ? 18.945 0.123 -14.501 1.00 96.44 195 ARG A C 1
ATOM 1505 O O . ARG A 1 195 ? 19.415 1.229 -14.749 1.00 96.44 195 ARG A O 1
ATOM 1512 N N . LEU A 1 196 ? 18.736 -0.311 -13.258 1.00 96.44 196 LEU A N 1
ATOM 1513 C CA . LEU A 1 196 ? 18.939 0.507 -12.052 1.00 96.44 196 LEU A CA 1
ATOM 1514 C C . LEU A 1 196 ? 20.365 0.442 -11.469 1.00 96.44 196 LEU A C 1
ATOM 1516 O O . LEU A 1 196 ? 20.665 1.092 -10.475 1.00 96.44 196 LEU A O 1
ATOM 1520 N N . ARG A 1 197 ? 21.300 -0.296 -12.082 1.00 95.06 197 ARG A N 1
ATOM 1521 C CA . ARG A 1 197 ? 22.660 -0.516 -11.536 1.00 95.06 197 ARG A CA 1
ATOM 1522 C C . ARG A 1 197 ? 23.449 0.772 -11.261 1.00 95.06 197 ARG A C 1
ATOM 1524 O O . ARG A 1 197 ? 24.398 0.754 -10.482 1.00 95.06 197 ARG A O 1
ATOM 1531 N N . ARG A 1 198 ? 23.135 1.856 -11.974 1.00 94.00 198 ARG A N 1
ATOM 1532 C CA . ARG A 1 198 ? 23.789 3.170 -11.839 1.00 94.00 198 ARG A CA 1
ATOM 1533 C C . ARG A 1 198 ? 22.833 4.243 -11.321 1.00 94.00 198 ARG A C 1
ATOM 1535 O O . ARG A 1 198 ? 23.061 5.420 -11.594 1.00 94.00 198 ARG A O 1
ATOM 1542 N N . ASP A 1 199 ? 21.764 3.838 -10.642 1.00 95.44 199 ASP A N 1
ATOM 1543 C CA . ASP A 1 199 ? 20.863 4.781 -9.994 1.00 95.44 199 ASP A CA 1
ATOM 1544 C C . ASP A 1 199 ? 21.645 5.675 -9.017 1.00 95.44 199 ASP A C 1
ATOM 1546 O O . ASP A 1 199 ? 22.493 5.161 -8.281 1.00 95.44 199 ASP A O 1
ATOM 1550 N N . PRO A 1 200 ? 21.427 7.002 -9.018 1.00 94.00 200 PRO A N 1
ATOM 1551 C CA . PRO A 1 200 ? 22.091 7.895 -8.076 1.00 94.00 200 PRO A CA 1
ATOM 1552 C C . PRO A 1 200 ? 21.553 7.768 -6.643 1.00 94.00 200 PRO A C 1
ATOM 1554 O O . PRO A 1 200 ? 22.202 8.273 -5.728 1.00 94.00 200 PRO A O 1
ATOM 1557 N N . SER A 1 201 ? 20.386 7.142 -6.429 1.00 92.38 201 SER A N 1
ATOM 1558 C CA . SER A 1 201 ? 19.903 6.837 -5.079 1.00 92.38 201 SER A CA 1
ATOM 1559 C C . SER A 1 201 ? 20.746 5.720 -4.466 1.00 92.38 201 SER A C 1
ATOM 1561 O O . SER A 1 201 ? 20.810 4.619 -5.008 1.00 92.38 201 SER A O 1
ATOM 1563 N N . GLU A 1 202 ? 21.378 5.979 -3.318 1.00 72.25 202 GLU A N 1
ATOM 1564 C CA . GLU A 1 202 ? 22.167 4.962 -2.603 1.00 72.25 202 GLU A CA 1
ATOM 1565 C C . GLU A 1 202 ? 21.309 3.979 -1.789 1.00 72.25 202 GLU A C 1
ATOM 1567 O O . GLU A 1 202 ? 21.851 3.040 -1.198 1.00 72.25 202 GLU A O 1
ATOM 1572 N N . MET A 1 203 ? 19.986 4.173 -1.742 1.00 52.62 203 MET A N 1
ATOM 1573 C CA . MET A 1 203 ? 19.061 3.328 -0.981 1.00 52.62 203 MET A CA 1
ATOM 1574 C C . MET A 1 203 ? 17.721 3.143 -1.678 1.00 52.62 203 MET A C 1
ATOM 1576 O O . MET A 1 203 ? 17.200 4.130 -2.240 1.00 52.62 203 MET A O 1
#